Protein 2JAF (pdb70)

CATH classification: 1.20.1070.10

InterPro domains:
  IPR001425 Archaeal/bacterial/fungal rhodopsins [PF01036] (29-254)
  IPR001425 Archaeal/bacterial/fungal rhodopsins [PR00251] (33-52)
  IPR001425 Archaeal/bacterial/fungal rhodopsins [PR00251] (62-82)
  IPR001425 Archaeal/bacterial/fungal rhodopsins [PR00251] (106-127)
  IPR001425 Archaeal/bacterial/fungal rhodopsins [PR00251] (134-153)
  IPR001425 Archaeal/bacterial/fungal rhodopsins [PR00251] (160-181)
  IPR001425 Archaeal/bacterial/fungal rhodopsins [PR00251] (199-217)
  IPR001425 Archaeal/bacterial/fungal rhodopsins [PR00251] (232-250)
  IPR001425 Archaeal/bacterial/fungal rhodopsins [PTHR28286] (30-255)
  IPR001425 Archaeal/bacterial/fungal rhodopsins [SM01021] (29-268)
  IPR018229 Rhodopsin, retinal binding site [PS00327] (234-245)
  IPR018229 Rhodopsin, retinal binding site [PS00950] (108-120)

Sequence (242 aa):
AVRENALLSSSLWVNVALAGIAILVFVYMGRTIRPGRPRLIWGATLMIPLVSISSSYLGLLSGLTVGMIEMPAGHALAGEMVRSQWGRYLTTWALSTPMILLALGLLADVDLGSLFTVIAADIGMCVTGLAAAMTTSALLFRWAFYAISCAFFVVVLSALVTDWAASASSAGTAEIFDTLRVLVVVLWLGYPIVWAVGVEGLALVQSVGATSWAYSVLDVFAKYVFAFILLRWVANNERTVAVA

Nearest PDB structures (foldseek):
  2jaf-assembly1_A  TM=1.004E+00  e=1.284E-32  Halobacterium salinarum R1
  1e12-assembly1_A  TM=9.948E-01  e=2.085E-29  Halobacterium salinarum
  5ahz-assembly1_A  TM=1.001E+00  e=2.021E-28  Halobacterium salinarum
  5etz-assembly1_A  TM=9.597E-01  e=6.449E-21  Natronomonas pharaonis DSM 2160
  7bmh-assembly2_B  TM=9.164E-01  e=6.072E-12  Plenodomus lingam

Secondary structure (DSSP, 8-state):
-----HHHHHHHHHHHHHHHHHHHHHHHHTTTPPTTHHHHHHHHHHHHHHHHHHHHHHHHHTTT-EEEEPPTTSTTTTSEEEE-HHHHHHHHHHHHHHHHHHHHHHT--HHHHHHHHHHHHHHHHHHHHHHH--S-HHHHHHHHHHHHHHHHHHHHHHHTHHHHHHHHHT-HHHHHHHHHHHHHHHHHHHHHHHHSTTTT-SS--HHHHHHHHHHHHIIIIIIHHHHHHHHHHHTHHHHHT-

Radius of gyration: 18.62 Å; Cα contacts (8 Å, |Δi|>4): 342; chains: 1; bounding box: 39×29×56 Å

Solvent-accessible surface area: 10605 Å² total; per-residue (Å²): 129,116,49,170,56,85,91,2,27,47,0,0,148,47,0,30,55,63,0,22,99,8,27,130,56,3,70,127,38,4,164,113,14,108,104,49,52,0,124,94,1,34,24,6,0,24,83,0,0,87,16,2,31,64,10,2,90,10,0,28,86,22,140,15,26,22,98,23,96,3,10,90,68,12,67,19,40,62,94,107,10,49,0,10,65,0,2,4,86,24,38,25,102,2,13,7,32,3,0,41,0,0,2,29,4,0,62,15,100,132,44,22,22,155,83,5,39,61,7,0,73,10,31,4,74,18,20,38,27,1,0,67,24,65,97,32,46,124,105,1,69,45,73,44,58,91,15,47,52,67,15,94,63,0,29,50,7,1,90,80,59,0,25,67,19,0,72,103,18,38,1,35,90,10,0,60,68,0,62,88,46,1,41,92,30,14,77,13,28,35,107,20,18,16,51,3,6,12,3,95,6,125,60,107,48,32,0,39,13,0,75,37,2,1,71,27,5,32,95,5,9,15,53,2,0,72,38,0,0,117,44,0,36,111,42,40,191,45,4,27,120,59

Structure (mmCIF, N/CA/C/O backbone):
data_2JAF
#
_entry.id   2JAF
#
_cell.length_a   94.473
_cell.length_b   94.473
_cell.length_c   157.137
_cell.angle_alpha   90.00
_cell.angle_beta   90.00
_cell.angle_gamma   120.00
#
_symmetry.space_group_name_H-M   'H 3 2'
#
loop_
_entity.id
_entity.type
_entity.pdbx_description
1 polymer Halorhodopsin
2 non-polymer 'CHLORIDE ION'
3 non-polymer 'PALMITIC ACID'
4 non-polymer 'octyl beta-D-glucopyranoside'
5 non-polymer RETINAL
6 water water
#
loop_
_atom_site.group_PDB
_atom_site.id
_atom_site.type_symbol
_atom_site.label_atom_id
_atom_site.label_alt_id
_atom_site.label_comp_id
_atom_site.label_asym_id
_atom_site.label_entity_id
_atom_site.label_seq_id
_atom_site.pdbx_PDB_ins_code
_atom_site.Cartn_x
_atom_site.Cartn_y
_atom_site.Cartn_z
_atom_site.occupancy
_atom_site.B_iso_or_equiv
_atom_site.auth_seq_id
_atom_site.auth_comp_id
_atom_site.auth_asym_id
_atom_site.auth_atom_id
_atom_site.pdbx_PDB_model_num
ATOM 1 N N . ALA A 1 22 ? 48.848 12.458 48.731 1.00 56.45 22 ALA A N 1
ATOM 2 C CA . ALA A 1 22 ? 50.280 12.082 48.545 1.00 56.15 22 ALA A CA 1
ATOM 3 C C . ALA A 1 22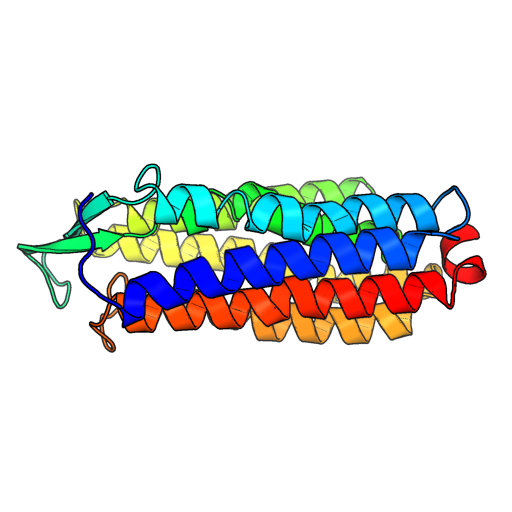 ? 50.453 10.569 48.637 1.00 55.53 22 ALA A C 1
ATOM 4 O O . ALA A 1 22 ? 50.654 9.890 47.626 1.00 56.35 22 ALA A O 1
ATOM 6 N N . VAL A 1 23 ? 50.377 10.047 49.857 1.00 53.85 23 VAL A N 1
ATOM 7 C CA . VAL A 1 23 ? 50.519 8.615 50.083 1.00 51.16 23 VAL A CA 1
ATOM 8 C C . VAL A 1 23 ? 49.486 7.841 49.271 1.00 48.95 23 VAL A C 1
ATOM 9 O O . VAL A 1 23 ? 48.392 8.336 48.996 1.00 47.65 23 VAL A O 1
ATOM 13 N N . ARG A 1 24 ? 49.846 6.626 48.878 1.00 46.45 24 ARG A N 1
ATOM 14 C CA . ARG A 1 24 ? 48.952 5.783 48.107 1.00 44.41 24 ARG A CA 1
ATOM 15 C C . ARG A 1 24 ? 49.224 4.318 48.428 1.00 44.18 24 ARG A C 1
ATOM 16 O O . ARG A 1 24 ? 50.251 3.767 48.030 1.00 44.88 24 ARG A O 1
ATOM 24 N N . GLU A 1 25 ? 48.315 3.709 49.186 1.00 42.41 25 GLU A N 1
ATOM 25 C CA . GLU A 1 25 ? 48.412 2.299 49.551 1.00 40.55 25 GLU A CA 1
ATOM 26 C C . GLU A 1 25 ? 47.144 1.653 49.013 1.00 38.85 25 GLU A C 1
ATOM 27 O O . GLU A 1 25 ? 46.239 1.289 49.764 1.00 37.57 25 GLU A O 1
ATOM 33 N N . ASN A 1 26 ? 47.098 1.524 47.692 1.00 35.88 26 ASN A N 1
ATOM 34 C CA . ASN A 1 26 ? 45.950 0.966 46.998 1.00 33.22 26 ASN A CA 1
ATOM 35 C C . ASN A 1 26 ? 46.484 0.368 45.703 1.00 32.77 26 ASN A C 1
ATOM 36 O O . ASN A 1 26 ? 46.693 1.093 44.728 1.00 32.17 26 ASN A O 1
ATOM 41 N N . ALA A 1 27 ? 46.706 -0.944 45.697 1.00 31.09 27 ALA A N 1
ATOM 42 C CA . ALA A 1 27 ? 47.248 -1.627 44.524 1.00 31.75 27 ALA A CA 1
ATOM 43 C C . ALA A 1 27 ? 46.373 -1.471 43.288 1.00 31.35 27 ALA A C 1
ATOM 44 O O . ALA A 1 27 ? 46.881 -1.326 42.176 1.00 30.90 27 ALA A O 1
ATOM 46 N N . LEU A 1 28 ? 45.059 -1.511 43.481 1.00 31.74 28 LEU A N 1
ATOM 47 C CA . LEU A 1 28 ? 44.132 -1.365 42.367 1.00 30.56 28 LEU A CA 1
ATOM 48 C C . LEU A 1 28 ? 44.388 -0.019 41.695 1.00 29.60 28 LEU A C 1
ATOM 49 O O . LEU A 1 28 ? 44.542 0.066 40.478 1.00 30.35 28 LEU A O 1
ATOM 54 N N . LEU A 1 29 ? 44.443 1.033 42.500 1.00 27.90 29 LEU A N 1
ATOM 55 C CA . LEU A 1 29 ? 44.690 2.377 41.994 1.00 27.01 29 LEU A CA 1
ATOM 56 C C . LEU A 1 29 ? 46.087 2.516 41.372 1.00 27.38 29 LEU A C 1
ATOM 57 O O . LEU A 1 29 ? 46.235 2.991 40.242 1.00 25.79 29 LEU A O 1
ATOM 62 N N . SER A 1 30 ? 47.111 2.101 42.112 1.00 27.15 30 SER A N 1
ATOM 63 C CA . SER A 1 30 ? 48.486 2.196 41.634 1.00 26.80 30 SER A CA 1
ATOM 64 C C . SER A 1 30 ? 48.718 1.487 40.303 1.00 25.60 30 SER A C 1
ATOM 65 O O . SER A 1 30 ? 49.343 2.045 39.400 1.00 24.46 30 SER A O 1
ATOM 68 N N . SER A 1 31 ? 48.217 0.262 40.183 1.00 25.26 31 SER A N 1
ATOM 69 C CA . SER A 1 31 ? 48.406 -0.504 38.954 1.00 25.95 31 SER A CA 1
ATOM 70 C C . SER A 1 31 ? 47.800 0.165 37.719 1.00 24.48 31 SER A C 1
ATOM 71 O O . SER A 1 31 ? 48.368 0.084 36.631 1.00 25.47 31 SER A O 1
ATOM 74 N N . SER A 1 32 ? 46.662 0.831 37.887 1.00 24.92 32 SER A N 1
ATOM 75 C CA . SER A 1 32 ? 46.001 1.501 36.769 1.00 22.86 32 SER A CA 1
ATOM 76 C C . SER A 1 32 ? 46.877 2.606 36.180 1.00 22.92 32 SER A C 1
ATOM 77 O O . SER A 1 32 ? 46.686 3.019 35.034 1.00 23.60 32 SER A O 1
ATOM 80 N N . LEU A 1 33 ? 47.838 3.088 36.963 1.00 22.16 33 LEU A N 1
ATOM 81 C CA . LEU A 1 33 ? 48.728 4.143 36.499 1.00 22.07 33 LEU A CA 1
ATOM 82 C C . LEU A 1 33 ? 50.034 3.580 35.933 1.00 21.75 33 LEU A C 1
ATOM 83 O O . LEU A 1 33 ? 50.455 3.953 34.837 1.00 21.73 33 LEU A O 1
ATOM 88 N N . TRP A 1 34 ? 50.676 2.681 36.672 1.00 22.89 34 TRP A N 1
ATOM 89 C CA . TRP A 1 34 ? 51.930 2.094 36.202 1.00 23.89 34 TRP A CA 1
ATOM 90 C C . TRP A 1 34 ? 51.750 1.321 34.908 1.00 23.35 34 TRP A C 1
ATOM 91 O O . TRP A 1 34 ? 52.635 1.319 34.054 1.00 24.82 34 TRP A O 1
ATOM 102 N N . VAL A 1 35 ? 50.602 0.670 34.762 1.00 25.41 35 VAL A N 1
ATOM 103 C CA . VAL A 1 35 ? 50.336 -0.109 33.562 1.00 25.34 35 VAL A CA 1
ATOM 104 C C . VAL A 1 35 ? 50.453 0.763 32.314 1.00 24.71 35 VAL A C 1
ATOM 105 O O . VAL A 1 35 ? 51.010 0.331 31.306 1.00 24.18 35 VAL A O 1
ATOM 109 N N . ASN A 1 36 ? 49.951 1.996 32.368 1.00 23.66 36 ASN A N 1
ATOM 110 C CA . ASN A 1 36 ? 50.038 2.838 31.184 1.00 24.39 36 ASN A CA 1
ATOM 111 C C . ASN A 1 36 ? 51.361 3.556 30.993 1.00 24.94 36 ASN A C 1
ATOM 112 O O . ASN A 1 36 ? 51.661 4.020 29.898 1.00 24.29 36 ASN A O 1
ATOM 117 N N . VAL A 1 37 ? 52.162 3.658 32.047 1.00 24.63 37 VAL A N 1
ATOM 118 C CA . VAL A 1 37 ? 53.472 4.266 31.875 1.00 25.55 37 VAL A CA 1
ATOM 119 C C . VAL A 1 37 ? 54.222 3.267 30.993 1.00 25.99 37 VAL A C 1
ATOM 120 O O . VAL A 1 37 ? 54.931 3.641 30.059 1.00 27.84 37 VAL A O 1
ATOM 124 N N . ALA A 1 38 ? 54.033 1.983 31.280 1.00 25.87 38 ALA A N 1
ATOM 125 C CA . ALA A 1 38 ? 54.688 0.932 30.509 1.00 26.02 38 ALA A CA 1
ATOM 126 C C . ALA A 1 38 ? 54.130 0.836 29.091 1.00 26.23 38 ALA A C 1
ATOM 127 O O . ALA A 1 38 ? 54.887 0.787 28.120 1.00 26.18 38 ALA A O 1
ATOM 129 N N . LEU A 1 39 ? 52.808 0.807 28.966 1.00 24.49 39 LEU A N 1
ATOM 130 C CA . LEU A 1 39 ? 52.202 0.696 27.643 1.00 24.70 39 LEU A CA 1
ATOM 131 C C . LEU A 1 39 ? 52.505 1.909 26.770 1.00 25.59 39 LEU A C 1
ATOM 132 O O . LEU A 1 39 ? 52.763 1.766 25.575 1.00 26.80 39 LEU A O 1
ATOM 137 N N . ALA A 1 40 ? 52.478 3.103 27.355 1.00 24.73 40 ALA A N 1
ATOM 138 C CA . ALA A 1 40 ? 52.779 4.303 26.586 1.00 24.78 40 ALA A CA 1
ATOM 139 C C . ALA A 1 40 ? 54.259 4.253 26.186 1.00 26.33 40 ALA A C 1
ATOM 140 O O . ALA A 1 40 ? 54.635 4.696 25.099 1.00 26.47 40 ALA A O 1
ATOM 142 N N . GLY A 1 41 ? 55.087 3.698 27.067 1.00 25.99 41 GLY A N 1
ATOM 143 C CA . GLY A 1 41 ? 56.508 3.581 26.777 1.00 28.27 41 GLY A CA 1
ATOM 144 C C . GLY A 1 41 ? 56.733 2.629 25.613 1.00 29.39 41 GLY A C 1
ATOM 145 O O . GLY A 1 41 ? 57.533 2.896 24.720 1.00 30.85 41 GLY A O 1
ATOM 146 N N . ILE A 1 42 ? 56.022 1.508 25.624 1.00 31.15 42 ILE A N 1
ATOM 147 C CA . ILE A 1 42 ? 56.137 0.527 24.551 1.00 30.61 42 ILE A CA 1
ATOM 148 C C . ILE A 1 42 ? 55.617 1.101 23.231 1.00 31.62 42 ILE A C 1
ATOM 149 O O . ILE A 1 42 ? 56.201 0.869 22.168 1.00 32.47 42 ILE A O 1
ATOM 154 N N . ALA A 1 43 ? 54.526 1.861 23.293 1.00 31.10 43 ALA A N 1
ATOM 155 C CA . ALA A 1 43 ? 53.955 2.455 22.087 1.00 31.53 43 ALA A CA 1
ATOM 156 C C . ALA A 1 43 ? 54.965 3.379 21.413 1.00 32.48 43 ALA A C 1
ATOM 157 O O . ALA A 1 43 ? 55.169 3.314 20.197 1.00 31.81 43 ALA A O 1
ATOM 159 N N . ILE A 1 44 ? 55.589 4.245 22.206 1.00 32.66 44 ILE A N 1
ATOM 160 C CA . ILE A 1 44 ? 56.579 5.179 21.687 1.00 32.59 44 ILE A CA 1
ATOM 161 C C . ILE A 1 44 ? 57.662 4.424 20.925 1.00 33.99 44 ILE A C 1
ATOM 162 O O . ILE A 1 44 ? 57.988 4.767 19.790 1.00 34.47 44 ILE A O 1
ATOM 167 N N . LEU A 1 45 ? 58.209 3.391 21.553 1.00 36.55 45 LEU A N 1
ATOM 168 C CA . LEU A 1 45 ? 59.253 2.596 20.923 1.00 38.97 45 LEU A CA 1
ATOM 169 C C . LEU A 1 45 ? 58.749 1.913 19.653 1.00 39.63 45 LEU A C 1
ATOM 170 O O . LEU A 1 45 ? 59.452 1.872 18.642 1.00 40.82 45 LEU A O 1
ATOM 175 N N . VAL A 1 46 ? 57.529 1.389 19.702 1.00 39.35 46 VAL A N 1
ATOM 176 C CA . VAL A 1 46 ? 56.940 0.729 18.540 1.00 38.19 46 VAL A CA 1
ATOM 177 C C . VAL A 1 46 ? 56.730 1.723 17.400 1.00 37.23 46 VAL A C 1
ATOM 178 O O . VAL A 1 46 ? 57.042 1.433 16.245 1.00 37.63 46 VAL A O 1
ATOM 182 N N . PHE A 1 47 ? 56.210 2.900 17.730 1.00 36.71 47 PHE A N 1
ATOM 183 C CA . PHE A 1 47 ? 55.957 3.923 16.725 1.00 36.48 47 PHE A CA 1
ATOM 184 C C . PHE A 1 47 ? 57.239 4.475 16.103 1.00 38.24 47 PHE A C 1
ATOM 185 O O . PHE A 1 47 ? 57.301 4.690 14.892 1.00 38.22 47 PHE A O 1
ATOM 193 N N . VAL A 1 48 ? 58.256 4.720 16.926 1.00 39.86 48 VAL A N 1
ATOM 194 C CA . VAL A 1 48 ? 59.521 5.231 16.404 1.00 41.48 48 VAL A CA 1
ATOM 195 C C . VAL A 1 48 ? 60.024 4.237 15.368 1.00 42.34 48 VAL A C 1
ATOM 196 O O . VAL A 1 48 ? 60.462 4.617 14.282 1.00 43.46 48 VAL A O 1
ATOM 200 N N . TYR A 1 49 ? 59.940 2.958 15.716 1.00 43.49 49 TYR A N 1
ATOM 201 C CA . TYR A 1 49 ? 60.364 1.874 14.839 1.00 44.83 49 TYR A CA 1
ATOM 202 C C . TYR A 1 49 ? 59.560 1.867 13.538 1.00 44.85 49 TYR A C 1
ATOM 203 O O . TYR A 1 49 ? 60.128 1.876 12.447 1.00 45.07 49 TYR A O 1
ATOM 212 N N . MET A 1 50 ? 58.237 1.853 13.662 1.00 44.58 50 MET A N 1
ATOM 213 C CA . MET A 1 50 ? 57.355 1.838 12.499 1.00 44.29 50 MET A CA 1
ATOM 214 C C . MET A 1 50 ? 57.633 2.980 11.533 1.00 45.31 50 MET A C 1
ATOM 215 O O . MET A 1 50 ? 57.310 2.892 10.351 1.00 46.37 50 MET A O 1
ATOM 220 N N . GLY A 1 51 ? 58.226 4.054 12.036 1.00 47.46 51 GLY A N 1
ATOM 221 C CA . GLY A 1 51 ? 58.528 5.189 11.184 1.00 49.80 51 GLY A CA 1
ATOM 222 C C . GLY A 1 51 ? 59.937 5.146 10.620 1.00 51.32 51 GLY A C 1
ATOM 223 O O . GLY A 1 51 ? 60.364 6.077 9.937 1.00 51.04 51 GLY A O 1
ATOM 224 N N . ARG A 1 52 ? 60.654 4.061 10.898 1.00 53.02 52 ARG A N 1
ATOM 225 C CA . ARG A 1 52 ? 62.029 3.903 10.432 1.00 55.84 52 ARG A CA 1
ATOM 226 C C . ARG A 1 52 ? 62.218 4.270 8.966 1.00 57.03 52 ARG A C 1
ATOM 227 O O . ARG A 1 52 ? 63.176 4.958 8.617 1.00 58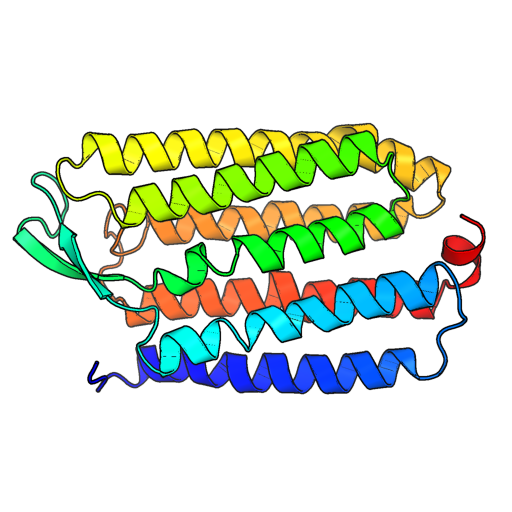.34 52 ARG A O 1
ATOM 235 N N . THR A 1 53 ? 61.308 3.821 8.109 1.00 57.90 53 THR A N 1
ATOM 236 C CA . THR A 1 53 ? 61.416 4.115 6.686 1.00 58.98 53 THR A CA 1
ATOM 237 C C . THR A 1 53 ? 60.234 4.902 6.128 1.00 59.34 53 THR A C 1
ATOM 238 O O . THR A 1 53 ? 59.743 4.608 5.037 1.00 59.41 53 THR A O 1
ATOM 242 N N . ILE A 1 54 ? 59.784 5.904 6.878 1.00 59.45 54 ILE A N 1
ATOM 243 C CA . ILE A 1 54 ? 58.671 6.744 6.445 1.00 58.84 54 ILE A CA 1
ATOM 244 C C . ILE A 1 54 ? 59.198 7.903 5.610 1.00 58.41 54 ILE A C 1
ATOM 245 O O . ILE A 1 54 ? 60.015 8.696 6.076 1.00 58.10 54 ILE A O 1
ATOM 250 N N . ARG A 1 55 ? 58.728 7.995 4.370 1.00 58.36 55 ARG A N 1
ATOM 251 C CA . ARG A 1 55 ? 59.162 9.056 3.470 1.00 58.57 55 ARG A CA 1
ATOM 252 C C . ARG A 1 55 ? 58.807 10.432 4.018 1.00 57.54 55 ARG A C 1
ATOM 253 O O . ARG A 1 55 ? 57.789 10.599 4.688 1.00 56.45 55 ARG A O 1
ATOM 261 N N . PRO A 1 56 ? 59.650 11.440 3.735 1.00 57.16 56 PRO A N 1
ATOM 262 C CA . PRO A 1 56 ? 59.431 12.814 4.198 1.00 56.21 56 PRO A CA 1
ATOM 263 C C . PRO A 1 56 ? 58.166 13.439 3.617 1.00 55.44 56 PRO A C 1
ATOM 264 O O . PRO A 1 56 ? 57.613 12.947 2.635 1.00 55.04 56 PRO A O 1
ATOM 268 N N . GLY A 1 57 ? 57.711 14.525 4.232 1.00 54.92 57 GLY A N 1
ATOM 269 C CA . GLY A 1 57 ? 56.508 15.189 3.763 1.00 55.06 57 GLY A CA 1
ATOM 270 C C . GLY A 1 57 ? 55.314 14.909 4.659 1.00 54.87 57 GLY A C 1
ATOM 271 O O . GLY A 1 57 ? 55.432 14.926 5.884 1.00 55.24 57 GLY A O 1
ATOM 272 N N . ARG A 1 58 ? 54.164 14.647 4.045 1.00 54.96 58 ARG A N 1
ATOM 273 C CA . ARG A 1 58 ? 52.933 14.364 4.779 1.00 54.28 58 ARG A CA 1
ATOM 274 C C . ARG A 1 58 ? 53.066 13.173 5.734 1.00 52.95 58 ARG A C 1
ATOM 275 O O . ARG A 1 58 ? 52.718 13.272 6.912 1.00 52.26 58 ARG A O 1
ATOM 283 N N . PRO A 1 59 ? 53.568 12.029 5.234 1.00 50.97 59 PRO A N 1
ATOM 284 C CA . PRO A 1 59 ? 53.737 10.825 6.055 1.00 49.80 59 PRO A CA 1
ATOM 285 C C . PRO A 1 59 ? 54.527 11.056 7.340 1.00 48.97 59 PRO A C 1
ATOM 286 O O . PRO A 1 59 ? 54.020 10.845 8.443 1.00 47.83 59 PRO A O 1
ATOM 290 N N . ARG A 1 60 ? 55.775 11.484 7.183 1.00 47.84 60 ARG A N 1
ATOM 291 C CA . ARG A 1 60 ? 56.659 11.741 8.313 1.00 47.46 60 ARG A CA 1
ATOM 292 C C . ARG A 1 60 ? 56.041 12.731 9.296 1.00 45.60 60 ARG A C 1
ATOM 293 O O . ARG A 1 60 ? 56.235 12.619 10.505 1.00 46.15 60 ARG A O 1
ATOM 301 N N . LEU A 1 61 ? 55.298 13.697 8.769 1.00 44.33 61 LEU A N 1
ATOM 302 C CA . LEU A 1 61 ? 54.651 14.713 9.594 1.00 43.10 61 LEU A CA 1
ATOM 303 C C . LEU A 1 61 ? 53.573 14.113 10.496 1.00 42.15 61 LEU A C 1
ATOM 304 O O . LEU A 1 61 ? 53.473 14.459 11.675 1.00 42.43 61 LEU A O 1
ATOM 309 N N . ILE A 1 62 ? 52.756 13.228 9.937 1.00 40.20 62 ILE A N 1
ATOM 310 C CA . ILE A 1 62 ? 51.703 12.592 10.717 1.00 37.31 62 ILE A CA 1
ATOM 311 C C . ILE A 1 62 ? 52.359 11.635 11.708 1.00 35.92 62 ILE A C 1
ATOM 312 O O . ILE A 1 62 ? 51.847 11.410 12.803 1.00 33.98 62 ILE A O 1
ATOM 317 N N . TRP A 1 63 ? 53.503 11.084 11.316 1.00 34.48 63 TRP A N 1
ATOM 318 C CA . TRP A 1 63 ? 54.253 10.175 12.173 1.00 34.53 63 TRP A CA 1
ATOM 319 C C . TRP A 1 63 ? 54.671 10.900 13.455 1.00 33.99 63 TRP A C 1
ATOM 320 O O . TRP A 1 63 ? 54.546 10.357 14.553 1.00 33.19 63 TRP A O 1
ATOM 331 N N . GLY A 1 64 ? 55.169 12.125 13.301 1.00 33.06 64 GLY A N 1
ATOM 332 C CA . GLY A 1 64 ? 55.598 12.906 14.449 1.00 33.48 64 GLY A CA 1
ATOM 333 C C . GLY A 1 64 ? 54.446 13.272 15.369 1.00 33.90 64 GLY A C 1
ATOM 334 O O . GLY A 1 64 ? 54.553 13.159 16.592 1.00 34.56 64 GLY A O 1
ATOM 335 N N . ALA A 1 65 ? 53.344 13.722 14.782 1.00 33.35 65 ALA A N 1
ATOM 336 C CA . ALA A 1 65 ? 52.169 14.092 15.556 1.00 34.29 65 ALA A CA 1
ATOM 337 C C . ALA A 1 65 ? 51.672 12.872 16.320 1.00 34.27 65 ALA A C 1
ATOM 338 O O . ALA A 1 65 ? 51.222 12.976 17.465 1.00 35.02 65 ALA A O 1
ATOM 340 N N . THR A 1 66 ? 51.767 11.711 15.683 1.00 33.05 66 THR A N 1
ATOM 341 C CA . THR A 1 66 ? 51.320 10.471 16.303 1.00 33.42 66 THR A CA 1
ATOM 342 C C . THR A 1 66 ? 52.243 10.046 17.443 1.00 32.95 66 THR A C 1
ATOM 343 O O . THR A 1 66 ? 51.779 9.563 18.473 1.00 31.70 66 THR A O 1
ATOM 347 N N . LEU A 1 67 ? 53.546 10.237 17.256 1.00 32.37 67 LEU A N 1
ATOM 348 C CA . LEU A 1 67 ? 54.531 9.883 18.274 1.00 32.91 67 LEU A CA 1
ATOM 349 C C . LEU A 1 67 ? 54.285 10.610 19.588 1.00 31.52 67 LEU A C 1
ATOM 350 O O . LEU A 1 67 ? 54.546 10.078 20.668 1.00 32.29 67 LEU A O 1
ATOM 355 N N . MET A 1 68 ? 53.787 11.832 19.495 1.00 29.99 68 MET A N 1
ATOM 356 C CA . MET A 1 68 ? 53.547 12.621 20.690 1.00 29.31 68 MET A CA 1
ATOM 357 C C . MET A 1 68 ? 52.318 12.260 21.494 1.00 28.24 68 MET A C 1
ATOM 358 O O . MET A 1 68 ? 52.201 12.668 22.644 1.00 27.54 68 MET A O 1
ATOM 363 N N . ILE A 1 69 ? 51.400 11.508 20.900 1.00 25.89 69 ILE A N 1
ATOM 364 C CA . ILE A 1 69 ? 50.207 11.113 21.632 1.00 24.08 69 ILE A CA 1
ATOM 365 C C . ILE A 1 69 ? 50.636 10.321 22.863 1.00 24.06 69 ILE A C 1
ATOM 366 O O . ILE A 1 69 ? 50.223 10.637 23.978 1.00 22.79 69 ILE A O 1
ATOM 371 N N . PRO A 1 70 ? 51.488 9.292 22.689 1.00 24.72 70 PRO A N 1
ATOM 372 C CA . PRO A 1 70 ? 51.902 8.542 23.877 1.00 24.50 70 PRO A CA 1
ATOM 373 C C . PRO A 1 70 ? 52.902 9.321 24.735 1.00 26.18 70 PRO A C 1
ATOM 374 O O . PRO A 1 70 ? 53.041 9.055 25.929 1.00 24.57 70 PRO A O 1
ATOM 378 N N . LEU A 1 71 ? 53.590 10.288 24.128 1.00 26.31 71 LEU A N 1
ATOM 379 C CA . LEU A 1 71 ? 54.547 11.112 24.867 1.00 26.66 71 LEU A CA 1
ATOM 380 C C . LEU A 1 71 ? 53.792 11.968 25.887 1.00 25.18 71 LEU A C 1
ATOM 381 O O . LEU A 1 71 ? 54.190 12.057 27.049 1.00 25.50 71 LEU A O 1
ATOM 386 N N . VAL A 1 72 ? 52.701 12.590 25.447 1.00 21.97 72 VAL A N 1
ATOM 387 C CA . VAL A 1 72 ? 51.887 13.413 26.346 1.00 22.16 72 VAL A CA 1
ATOM 388 C C . VAL A 1 72 ? 51.236 12.505 27.391 1.00 21.38 72 VAL A C 1
ATOM 389 O O . VAL A 1 72 ? 51.105 12.870 28.567 1.00 22.36 72 VAL A O 1
ATOM 393 N N . SER A 1 73 ? 50.832 11.313 26.961 1.00 20.96 73 SER A N 1
ATOM 394 C CA . SER A 1 73 ? 50.199 10.356 27.863 1.00 21.60 73 SER A CA 1
ATOM 395 C C . SER A 1 73 ? 51.122 9.970 29.022 1.00 22.32 73 SER A C 1
ATOM 396 O O . SER A 1 73 ? 50.703 9.975 30.177 1.00 22.65 73 SER A O 1
ATOM 399 N N . ILE A 1 74 ? 52.377 9.637 28.722 1.00 21.52 74 ILE A N 1
ATOM 400 C CA . ILE A 1 74 ? 53.309 9.259 29.784 1.00 24.66 74 ILE A CA 1
ATOM 401 C C . ILE A 1 74 ? 53.447 10.404 30.771 1.00 23.65 74 ILE A C 1
ATOM 402 O O . ILE A 1 74 ? 53.495 10.189 31.984 1.00 23.55 74 ILE A O 1
ATOM 407 N N A SER A 1 75 ? 53.512 11.623 30.245 0.50 23.99 75 SER A N 1
ATOM 408 N N B SER A 1 75 ? 53.514 11.622 30.244 0.50 23.92 75 SER A N 1
ATOM 409 C CA A SER A 1 75 ? 53.630 12.812 31.081 0.50 23.60 75 SER A CA 1
ATOM 410 C CA B SER A 1 75 ? 53.641 12.812 31.076 0.50 23.42 75 SER A CA 1
ATOM 411 C C A SER A 1 75 ? 52.456 12.880 32.049 0.50 24.07 75 SER A C 1
ATOM 412 C C B SER A 1 75 ? 52.455 12.915 32.034 0.50 23.96 75 SER A C 1
ATOM 413 O O A SER A 1 75 ? 52.625 13.188 33.227 0.50 24.11 75 SER A O 1
ATOM 414 O O B SER A 1 75 ? 52.616 13.288 33.195 0.50 23.94 75 SER A O 1
ATOM 419 N N . SER A 1 76 ? 51.264 12.583 31.543 1.00 22.92 76 SER A N 1
ATOM 420 C CA . SER A 1 76 ? 50.063 12.625 32.367 1.00 22.36 76 SER A CA 1
ATOM 421 C C . SER A 1 76 ? 50.147 11.631 33.521 1.00 22.41 76 SER A C 1
ATOM 422 O O . SER A 1 76 ? 49.907 11.983 34.677 1.00 22.09 76 SER A O 1
ATOM 425 N N . TYR A 1 77 ? 50.498 10.390 33.212 1.00 20.61 77 TYR A N 1
ATOM 426 C CA . TYR A 1 77 ? 50.587 9.375 34.238 1.00 20.07 77 TYR A CA 1
ATOM 427 C C . TYR A 1 77 ? 51.678 9.648 35.278 1.00 21.28 77 TYR A C 1
ATOM 428 O O . TYR A 1 77 ? 51.518 9.292 36.445 1.00 23.52 77 TYR A O 1
ATOM 437 N N . LEU A 1 78 ? 52.766 10.288 34.867 1.00 22.70 78 LEU A N 1
ATOM 438 C CA . LEU A 1 78 ? 53.830 10.633 35.812 1.00 24.15 78 LEU A CA 1
ATOM 439 C C . LEU A 1 78 ? 53.289 11.695 36.772 1.00 21.87 78 LEU A C 1
ATOM 440 O O . LEU A 1 78 ? 53.591 11.685 37.964 1.00 22.90 78 LEU A O 1
ATOM 445 N N . GLY A 1 79 ? 52.498 12.618 36.239 1.00 21.53 79 GLY A N 1
ATOM 446 C CA . GLY A 1 79 ? 51.921 13.659 37.073 1.00 21.44 79 GLY A CA 1
AT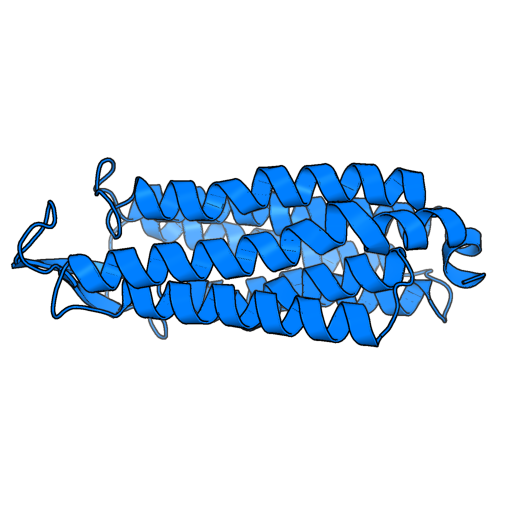OM 447 C C . GLY A 1 79 ? 51.047 13.020 38.134 1.00 22.78 79 GLY A C 1
ATOM 448 O O . GLY A 1 79 ? 51.091 13.397 39.310 1.00 22.85 79 GLY A O 1
ATOM 449 N N . LEU A 1 80 ? 50.257 12.031 37.719 1.00 20.48 80 LEU A N 1
ATOM 450 C CA . LEU A 1 80 ? 49.376 11.329 38.645 1.00 21.14 80 LEU A CA 1
ATOM 451 C C . LEU A 1 80 ? 50.156 10.485 39.652 1.00 21.39 80 LEU A C 1
ATOM 452 O O . LEU A 1 80 ? 49.941 10.581 40.858 1.00 20.92 80 LEU A O 1
ATOM 457 N N . LEU A 1 81 ? 51.058 9.649 39.150 1.00 20.99 81 LEU A N 1
ATOM 458 C CA . LEU A 1 81 ? 51.856 8.789 40.016 1.00 22.39 81 LEU A CA 1
ATOM 459 C C . LEU A 1 81 ? 52.599 9.579 41.085 1.00 22.62 81 LEU A C 1
ATOM 460 O O . LEU A 1 81 ? 52.615 9.195 42.261 1.00 22.90 81 LEU A O 1
ATOM 465 N N . SER A 1 82 ? 53.206 10.688 40.674 1.00 22.30 82 SER A N 1
ATOM 466 C CA . SER A 1 82 ? 53.971 11.529 41.589 1.00 21.29 82 SER A CA 1
ATOM 467 C C . SER A 1 82 ? 53.102 12.295 42.582 1.00 22.48 82 SER A C 1
ATOM 468 O O . SER A 1 82 ? 53.604 12.803 43.586 1.00 24.12 82 SER A O 1
ATOM 471 N N . GLY A 1 83 ? 51.806 12.389 42.298 1.00 21.43 83 GLY A N 1
ATOM 472 C CA . GLY A 1 83 ? 50.916 13.123 43.182 1.00 22.36 83 GLY A CA 1
ATOM 473 C C . GLY A 1 83 ? 50.850 14.601 42.829 1.00 21.51 83 GLY A C 1
ATOM 474 O O . GLY A 1 83 ? 50.051 15.345 43.393 1.00 22.11 83 GLY A O 1
ATOM 475 N N . LEU A 1 84 ? 51.681 15.036 41.885 1.00 22.02 84 LEU A N 1
ATOM 476 C CA . LEU A 1 84 ? 51.698 16.441 41.483 1.00 21.25 84 LEU A CA 1
ATOM 477 C C . LEU A 1 84 ? 50.330 16.925 41.014 1.00 21.41 84 LEU A C 1
ATOM 478 O O . LEU A 1 84 ? 49.881 18.007 41.391 1.00 19.74 84 LEU A O 1
ATOM 483 N N . THR A 1 85 ? 49.661 16.111 40.202 1.00 22.22 85 THR A N 1
ATOM 484 C CA . THR A 1 85 ? 48.363 16.490 39.659 1.00 21.94 85 THR A CA 1
ATOM 485 C C . THR A 1 85 ? 47.176 15.702 40.220 1.00 23.11 85 THR A C 1
ATOM 486 O O . THR A 1 85 ? 46.223 15.391 39.501 1.00 22.66 85 THR A O 1
ATOM 490 N N . VAL A 1 86 ? 47.245 15.386 41.510 1.00 23.54 86 VAL A N 1
ATOM 491 C CA . VAL A 1 86 ? 46.177 14.670 42.198 1.00 24.40 86 VAL A CA 1
ATOM 492 C C . VAL A 1 86 ? 45.869 15.484 43.442 1.00 26.12 86 VAL A C 1
ATOM 493 O O . VAL A 1 86 ? 46.779 16.008 44.077 1.00 26.16 86 VAL A O 1
ATOM 497 N N . GLY A 1 87 ? 44.591 15.608 43.781 1.00 26.53 87 GLY A N 1
ATOM 498 C CA . GLY A 1 87 ? 44.226 16.374 44.960 1.00 27.94 87 GLY A CA 1
ATOM 499 C C . GLY A 1 87 ? 42.951 15.876 45.610 1.00 29.22 87 GLY A C 1
ATOM 500 O O . GLY A 1 87 ? 42.229 15.064 45.038 1.00 30.75 87 GLY A O 1
ATOM 501 N N . MET A 1 88 ? 42.678 16.358 46.817 1.00 28.18 88 MET A N 1
ATOM 502 C CA . MET A 1 88 ? 41.475 15.960 47.533 1.00 29.17 88 MET A CA 1
ATOM 503 C C . MET A 1 88 ? 40.466 17.090 47.403 1.00 27.62 88 MET A C 1
ATOM 504 O O . MET A 1 88 ? 40.786 18.251 47.664 1.00 27.92 88 MET A O 1
ATOM 509 N N . ILE A 1 89 ? 39.255 16.749 46.978 1.00 24.78 89 ILE A N 1
ATOM 510 C CA . ILE A 1 89 ? 38.199 17.740 46.791 1.00 24.45 89 ILE A CA 1
ATOM 511 C C . ILE A 1 89 ? 36.997 17.388 47.659 1.00 23.07 89 ILE A C 1
ATOM 512 O O . ILE A 1 89 ? 36.581 16.236 47.710 1.00 20.89 89 ILE A O 1
ATOM 517 N N . GLU A 1 90 ? 36.440 18.382 48.344 1.00 22.93 90 GLU A N 1
ATOM 518 C CA . GLU A 1 90 ? 35.285 18.139 49.191 1.00 24.98 90 GLU A CA 1
ATOM 519 C C . GLU A 1 90 ? 34.006 18.228 48.371 1.00 22.61 90 GLU A C 1
ATOM 520 O O . GLU A 1 90 ? 33.739 19.249 47.747 1.00 22.45 90 GLU A O 1
ATOM 526 N N . MET A 1 91 ? 33.211 17.163 48.378 1.00 21.88 91 MET A N 1
ATOM 527 C CA . MET A 1 91 ? 31.965 17.158 47.615 1.00 21.09 91 MET A CA 1
ATOM 528 C C . MET A 1 91 ? 30.896 17.996 48.306 1.00 21.30 91 MET A C 1
ATOM 529 O O . MET A 1 91 ? 30.755 17.961 49.530 1.00 20.05 91 MET A O 1
ATOM 534 N N . PRO A 1 92 ? 30.127 18.769 47.524 1.00 21.20 92 PRO A N 1
ATOM 535 C CA . PRO A 1 92 ? 29.053 19.650 48.004 1.00 22.04 92 PRO A CA 1
ATOM 536 C C . PRO A 1 92 ? 27.762 18.936 48.375 1.00 22.40 92 PRO A C 1
ATOM 537 O O . PRO A 1 92 ? 27.551 17.785 48.001 1.00 23.51 92 PRO A O 1
ATOM 541 N N . ALA A 1 93 ? 26.901 19.636 49.111 1.00 23.97 93 ALA A N 1
ATOM 542 C CA . ALA A 1 93 ? 25.612 19.092 49.526 1.00 25.62 93 ALA A CA 1
ATOM 543 C C . ALA A 1 93 ? 24.861 18.556 48.310 1.00 26.90 93 ALA A C 1
ATOM 544 O O . ALA A 1 93 ? 24.883 19.164 47.234 1.00 25.65 93 ALA A O 1
ATOM 546 N N . GLY A 1 94 ? 24.193 17.422 48.487 1.00 26.44 94 GLY A N 1
ATOM 547 C CA . GLY A 1 94 ? 23.450 16.832 47.388 1.00 28.41 94 GLY A CA 1
ATOM 548 C C . GLY A 1 94 ? 24.192 15.682 46.737 1.00 27.23 94 GLY A C 1
ATOM 549 O O . GLY A 1 94 ? 23.576 14.761 46.209 1.00 27.11 94 GLY A O 1
ATOM 550 N N . HIS A 1 95 ? 25.522 15.738 46.770 1.00 27.06 95 HIS A N 1
ATOM 551 C CA . HIS A 1 95 ? 26.355 14.690 46.191 1.00 26.13 95 HIS A CA 1
ATOM 552 C C . HIS A 1 95 ? 26.270 13.458 47.084 1.00 28.19 95 HIS A C 1
ATOM 553 O O . HIS A 1 95 ? 26.084 13.578 48.296 1.00 27.55 95 HIS A O 1
ATOM 560 N N . ALA A 1 96 ? 26.397 12.277 46.486 1.00 28.21 96 ALA A N 1
ATOM 561 C CA . ALA A 1 96 ? 26.325 11.032 47.243 1.00 29.51 96 ALA A CA 1
ATOM 562 C C . ALA A 1 96 ? 27.335 10.999 48.384 1.00 29.49 96 ALA A C 1
ATOM 563 O O . ALA A 1 96 ? 27.102 10.357 49.408 1.00 30.06 96 ALA A O 1
ATOM 565 N N . LEU A 1 97 ? 28.455 11.694 48.207 1.00 27.97 97 LEU A N 1
ATOM 566 C CA . LEU A 1 97 ? 29.500 11.732 49.225 1.00 26.99 97 LEU A CA 1
ATOM 567 C C . LEU A 1 97 ? 29.689 13.145 49.772 1.00 26.05 97 LEU A C 1
ATOM 568 O O . LEU A 1 97 ? 30.797 13.536 50.130 1.00 23.86 97 LEU A O 1
ATOM 573 N N . ALA A 1 98 ? 28.604 13.910 49.824 1.00 24.48 98 ALA A N 1
ATOM 574 C CA . ALA A 1 98 ? 28.664 15.279 50.323 1.00 25.23 98 ALA A CA 1
ATOM 575 C C . ALA A 1 98 ? 29.313 15.317 51.700 1.00 25.72 98 ALA A C 1
ATOM 576 O O . ALA A 1 98 ? 29.004 14.492 52.551 1.00 25.92 98 ALA A O 1
ATOM 578 N N . GLY A 1 99 ? 30.214 16.272 51.908 1.00 25.64 99 GLY A N 1
ATOM 579 C CA . GLY A 1 99 ? 30.869 16.399 53.197 1.00 26.58 99 GLY A CA 1
ATOM 580 C C . GLY A 1 99 ? 32.068 15.491 53.360 1.00 27.81 99 GLY A C 1
ATOM 581 O O . GLY A 1 99 ? 32.663 15.423 54.436 1.00 29.59 99 GLY A O 1
ATOM 582 N N . GLU A 1 100 ? 32.418 14.782 52.293 1.00 25.74 100 GLU A N 1
ATOM 583 C CA . GLU A 1 100 ? 33.562 13.880 52.319 1.00 27.15 100 GLU A CA 1
ATOM 584 C C . GLU A 1 100 ? 34.592 14.353 51.306 1.00 27.47 100 GLU A C 1
ATOM 585 O O . GLU A 1 100 ? 34.252 15.039 50.340 1.00 26.89 100 GLU A O 1
ATOM 591 N N . MET A 1 101 ? 35.849 13.995 51.535 1.00 27.51 101 MET A N 1
ATOM 592 C CA . MET A 1 101 ? 36.929 14.361 50.625 1.00 30.55 101 MET A CA 1
ATOM 593 C C . MET A 1 101 ? 37.152 13.196 49.675 1.00 31.61 101 MET A C 1
ATOM 594 O O . MET A 1 101 ? 37.281 12.051 50.112 1.00 33.32 101 MET A O 1
ATOM 599 N N . VAL A 1 102 ? 37.193 13.476 48.378 1.00 30.14 102 VAL A N 1
ATOM 600 C CA . VAL A 1 102 ? 37.417 12.418 47.404 1.00 28.04 102 VAL A CA 1
ATOM 601 C C . VAL A 1 102 ? 38.673 12.712 46.595 1.00 26.27 102 VAL A C 1
ATOM 602 O O . VAL A 1 102 ? 39.027 13.869 46.371 1.00 23.78 102 VAL A O 1
ATOM 606 N N . ARG A 1 103 ? 39.349 11.651 46.171 1.00 26.99 103 ARG A N 1
ATOM 607 C CA . ARG A 1 103 ? 40.568 11.775 45.386 1.00 26.89 103 ARG A CA 1
ATOM 608 C C . ARG A 1 103 ? 40.229 12.124 43.939 1.00 27.78 103 ARG A C 1
ATOM 609 O O . ARG A 1 103 ? 39.533 11.367 43.253 1.00 29.82 103 ARG A O 1
ATOM 617 N N . SER A 1 104 ? 40.727 13.270 43.478 1.00 25.92 104 SER A N 1
ATOM 618 C CA . SER A 1 104 ? 40.479 13.727 42.114 1.00 25.08 104 SER A CA 1
ATOM 619 C C . SER A 1 104 ? 41.746 13.704 41.266 1.00 23.94 104 SER A C 1
ATOM 620 O O . SER A 1 104 ? 42.697 14.430 41.541 1.00 24.95 104 SER A O 1
ATOM 623 N N . GLN A 1 105 ? 41.755 12.862 40.238 1.00 22.58 105 GLN A N 1
ATOM 624 C CA . GLN A 1 105 ? 42.903 12.764 39.340 1.00 23.54 105 GLN A CA 1
ATOM 625 C C . GLN A 1 105 ? 42.731 13.868 38.306 1.00 23.43 105 GLN A C 1
ATOM 626 O O . GLN A 1 105 ? 42.568 13.603 37.114 1.00 23.31 105 GLN A O 1
ATOM 632 N N . TRP A 1 106 ? 42.767 15.113 38.770 1.00 24.53 106 TRP A N 1
ATOM 633 C CA . TRP A 1 106 ? 42.576 16.253 37.884 1.00 23.56 106 TRP A CA 1
ATOM 634 C C . TRP A 1 106 ? 43.652 16.423 36.820 1.00 22.98 106 TRP A C 1
ATOM 635 O O . TRP A 1 106 ? 43.453 17.143 35.840 1.00 22.08 106 TRP A O 1
ATOM 646 N N . GLY A 1 107 ? 44.789 15.760 37.009 1.00 23.00 107 GLY A N 1
ATOM 647 C CA . GLY A 1 107 ? 45.840 15.845 36.016 1.00 22.11 107 GLY A CA 1
ATOM 648 C C . GLY A 1 107 ? 45.385 15.197 34.717 1.00 24.38 107 GLY A C 1
ATOM 649 O O . GLY A 1 107 ? 45.885 15.525 33.642 1.00 22.08 107 GLY A O 1
ATOM 650 N N . ARG A 1 108 ? 44.439 14.267 34.796 1.00 22.43 108 ARG A N 1
ATOM 651 C CA . ARG A 1 108 ? 43.959 13.642 33.565 1.00 23.16 108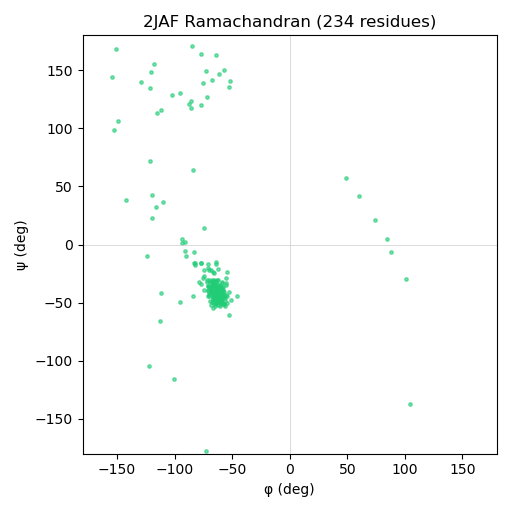 ARG A CA 1
ATOM 652 C C . ARG A 1 108 ? 43.275 14.705 32.716 1.00 23.38 108 ARG A C 1
ATOM 653 O O . ARG A 1 108 ? 43.575 14.869 31.533 1.00 25.32 108 ARG A O 1
ATOM 661 N N . TYR A 1 109 ? 42.359 15.440 33.340 1.00 24.67 109 TYR A N 1
ATOM 662 C CA . TYR A 1 109 ? 41.595 16.466 32.650 1.00 26.11 109 TYR A CA 1
ATOM 663 C C . TYR A 1 109 ? 42.506 17.538 32.071 1.00 27.40 109 TYR A C 1
ATOM 664 O O . TYR A 1 109 ? 42.309 17.995 30.941 1.00 26.62 109 TYR A O 1
ATOM 673 N N . LEU A 1 110 ? 43.530 17.918 32.829 1.00 25.88 110 LEU A N 1
ATOM 674 C CA . LEU A 1 110 ? 44.471 18.931 32.374 1.00 26.47 110 LEU A CA 1
ATOM 675 C C . LEU A 1 110 ? 45.303 18.501 31.161 1.00 25.05 110 LEU A C 1
ATOM 676 O O . LEU A 1 110 ? 45.431 19.243 30.184 1.00 25.23 110 LEU A O 1
ATOM 681 N N A THR A 1 111 ? 45.881 17.304 31.216 0.50 24.40 111 THR A N 1
ATOM 682 N N B THR A 1 111 ? 45.863 17.300 31.229 0.50 24.24 111 THR A N 1
ATOM 683 C CA A THR A 1 111 ? 46.704 16.848 30.104 0.50 23.43 111 THR A CA 1
ATOM 684 C CA B THR A 1 111 ? 46.694 16.806 30.146 0.50 23.14 111 THR A CA 1
ATOM 685 C C A THR A 1 111 ? 45.890 16.537 28.849 0.50 22.00 111 THR A C 1
ATOM 686 C C B THR A 1 111 ? 45.902 16.498 28.872 0.50 21.89 111 THR A C 1
ATOM 687 O O A THR A 1 111 ? 46.415 16.602 27.737 0.50 21.46 111 THR A O 1
ATOM 688 O O B THR A 1 111 ? 46.453 16.532 27.771 0.50 21.60 111 THR A O 1
ATOM 695 N N . TRP A 1 112 ? 44.611 16.209 29.015 1.00 22.27 112 TRP A N 1
ATOM 696 C CA . TRP A 1 112 ? 43.769 15.926 27.849 1.00 21.35 112 TRP A CA 1
ATOM 697 C C . TRP A 1 112 ? 43.762 17.172 26.959 1.00 23.63 112 TRP A C 1
ATOM 698 O O . TRP A 1 112 ? 43.589 17.079 25.741 1.00 22.44 112 TRP A O 1
ATOM 709 N N . ALA A 1 113 ? 43.952 18.340 27.580 1.00 23.71 113 ALA A N 1
ATOM 710 C CA . ALA A 1 113 ? 43.960 19.609 26.856 1.00 24.75 113 ALA A CA 1
ATOM 711 C C . ALA A 1 113 ? 45.112 19.706 25.858 1.00 25.64 113 ALA A C 1
ATOM 712 O O . ALA A 1 113 ? 45.114 20.577 24.991 1.00 25.89 113 ALA A O 1
ATOM 714 N N . LEU A 1 114 ? 46.092 18.815 25.988 1.00 24.90 114 LEU A N 1
ATOM 715 C CA . LEU A 1 114 ? 47.218 18.781 25.062 1.00 25.70 114 LEU A CA 1
ATOM 716 C C . LEU A 1 114 ? 47.167 17.513 24.202 1.00 24.76 114 LEU A C 1
ATOM 717 O O . LEU A 1 114 ? 47.415 17.564 23.000 1.00 26.06 114 LEU A O 1
ATOM 722 N N . SER A 1 115 ? 46.833 16.381 24.813 1.00 24.17 115 SER A N 1
ATOM 723 C CA . SER A 1 115 ? 46.772 15.127 24.069 1.00 23.93 115 SER A CA 1
ATOM 724 C C . SER A 1 115 ? 45.603 15.024 23.090 1.00 24.18 115 SER A C 1
ATOM 725 O O . SER A 1 115 ? 45.779 14.503 21.986 1.00 24.21 115 SER A O 1
ATOM 728 N N . THR A 1 116 ? 44.416 15.503 23.460 1.00 23.01 116 THR A N 1
ATOM 729 C CA . THR A 1 116 ? 43.307 15.388 22.515 1.00 22.57 116 THR A CA 1
ATOM 730 C C . THR A 1 116 ? 43.528 16.278 21.297 1.00 23.35 116 THR A C 1
ATOM 731 O O . THR A 1 116 ? 43.161 15.908 20.179 1.00 21.38 116 THR A O 1
ATOM 735 N N . PRO A 1 117 ? 44.138 17.461 21.485 1.00 22.75 117 PRO A N 1
ATOM 736 C CA . PRO A 1 117 ? 44.364 18.291 20.299 1.00 24.20 117 PRO A CA 1
ATOM 737 C C . PRO A 1 117 ? 45.363 17.597 19.356 1.00 25.49 117 PRO A C 1
ATOM 738 O O . PRO A 1 117 ? 45.294 17.751 18.135 1.00 26.35 117 PRO A O 1
ATOM 742 N N . MET A 1 118 ? 46.284 16.820 19.921 1.00 26.40 118 MET A N 1
ATOM 743 C CA . MET A 1 118 ? 47.250 16.105 19.091 1.00 29.58 118 MET A CA 1
ATOM 744 C C . MET A 1 118 ? 46.579 14.969 18.325 1.00 27.64 118 MET A C 1
ATOM 745 O O . MET A 1 118 ? 46.939 14.680 17.182 1.00 29.04 118 MET A O 1
ATOM 750 N N . ILE A 1 119 ? 45.598 14.325 18.949 1.00 25.69 119 ILE A N 1
ATOM 751 C CA . ILE A 1 119 ? 44.862 13.256 18.277 1.00 23.68 119 ILE A CA 1
ATOM 752 C C . ILE A 1 119 ? 44.130 13.882 17.092 1.00 23.89 119 ILE A C 1
ATOM 753 O O . ILE A 1 119 ? 44.143 13.344 15.980 1.00 24.51 119 ILE A O 1
ATOM 758 N N . LEU A 1 120 ? 43.496 15.028 17.336 1.00 25.20 120 LEU A N 1
ATOM 759 C CA . LEU A 1 120 ? 42.753 15.736 16.296 1.00 25.66 120 LEU A CA 1
ATOM 760 C C . LEU A 1 120 ? 43.686 16.278 15.211 1.00 25.26 120 LEU A C 1
ATOM 761 O O . LEU A 1 120 ? 43.317 16.348 14.040 1.00 26.43 120 LEU A O 1
ATOM 766 N N . LEU A 1 121 ? 44.895 16.662 15.603 1.00 27.34 121 LEU A N 1
ATOM 767 C CA . LEU A 1 121 ? 45.868 17.165 14.640 1.00 29.32 121 LEU A CA 1
ATOM 768 C C . LEU A 1 121 ? 46.251 16.028 13.691 1.00 28.26 121 LEU A C 1
ATOM 769 O O . LEU A 1 121 ? 46.274 16.200 12.472 1.00 28.96 121 LEU A O 1
ATOM 774 N N . ALA A 1 122 ? 46.539 14.860 14.258 1.00 27.42 122 ALA A N 1
ATOM 775 C CA . ALA A 1 122 ? 46.913 13.700 13.454 1.00 26.76 122 ALA A CA 1
ATOM 776 C C . ALA A 1 122 ? 45.798 13.332 12.485 1.00 27.43 122 ALA A C 1
ATOM 777 O O . ALA A 1 122 ? 46.040 13.106 11.298 1.00 27.83 122 ALA A O 1
ATOM 779 N N . LEU A 1 123 ? 44.572 13.273 12.996 1.00 26.52 123 LEU A N 1
ATOM 780 C CA . LEU A 1 123 ? 43.414 12.941 12.177 1.00 28.52 123 LEU A CA 1
ATOM 781 C C . LEU A 1 123 ? 43.180 14.024 11.122 1.00 29.02 123 LEU A C 1
ATOM 782 O O . LEU A 1 123 ? 42.824 13.729 9.980 1.00 29.88 123 LEU A O 1
ATOM 787 N N . GLY A 1 124 ? 43.373 15.281 11.517 1.00 31.11 124 GLY A N 1
ATOM 788 C CA . GLY A 1 124 ? 43.176 16.391 10.602 1.00 31.27 124 GLY A CA 1
ATOM 789 C C . GLY A 1 124 ? 44.160 16.391 9.445 1.00 33.17 124 GLY A C 1
ATOM 790 O O . GLY A 1 124 ? 43.782 16.657 8.302 1.00 33.26 124 GLY A O 1
ATOM 791 N N . LEU A 1 125 ? 45.424 16.107 9.739 1.00 33.30 125 LEU A N 1
ATOM 792 C CA . LEU A 1 125 ? 46.447 16.058 8.702 1.00 34.75 125 LEU A CA 1
ATOM 793 C C . LEU A 1 125 ? 46.114 14.912 7.749 1.00 34.97 125 LEU A C 1
ATOM 794 O O . LEU A 1 125 ? 46.136 15.075 6.533 1.00 35.25 125 LEU A O 1
ATOM 799 N N . LEU A 1 126 ? 45.786 13.754 8.311 1.00 35.52 126 LEU A N 1
ATOM 800 C CA . LEU A 1 126 ? 45.438 12.593 7.503 1.00 35.26 126 LEU A CA 1
ATOM 801 C C . LEU A 1 126 ? 44.301 12.925 6.545 1.00 36.17 126 LEU A C 1
ATOM 802 O O . LEU A 1 126 ? 44.339 12.561 5.369 1.00 35.56 126 LEU A O 1
ATOM 807 N N . ALA A 1 127 ? 43.291 13.624 7.055 1.00 35.35 127 ALA A N 1
ATOM 808 C CA . ALA A 1 127 ? 42.136 14.002 6.252 1.00 35.55 127 ALA A CA 1
ATOM 809 C C . ALA A 1 127 ? 42.391 15.266 5.435 1.00 36.53 127 ALA A C 1
ATOM 810 O O . ALA A 1 127 ? 41.561 15.661 4.621 1.00 35.86 127 ALA A O 1
ATOM 812 N N . ASP A 1 128 ? 43.538 15.899 5.661 1.00 38.33 128 ASP A N 1
ATOM 813 C CA . ASP A 1 128 ? 43.904 17.116 4.939 1.00 40.84 128 ASP A CA 1
ATOM 814 C C . ASP A 1 128 ? 42.765 18.137 4.943 1.00 41.45 128 ASP A C 1
ATOM 815 O O . ASP A 1 128 ? 42.303 18.579 3.889 1.00 41.09 128 ASP A O 1
ATOM 820 N N . VAL A 1 129 ? 42.325 18.513 6.140 1.00 41.14 129 VAL A N 1
ATOM 821 C CA . VAL A 1 129 ? 41.232 19.466 6.298 1.00 41.82 129 VAL A CA 1
ATOM 822 C C . VAL A 1 129 ? 41.720 20.908 6.234 1.00 43.27 129 VAL A C 1
ATOM 823 O O . VAL A 1 129 ? 42.920 21.168 6.238 1.00 43.18 129 VAL A O 1
ATOM 827 N N . ASP A 1 130 ? 40.781 21.847 6.177 1.00 45.91 130 ASP A N 1
ATOM 828 C CA . ASP A 1 130 ? 41.133 23.263 6.130 1.00 47.60 130 ASP A CA 1
ATOM 829 C C . ASP A 1 130 ? 41.761 23.670 7.454 1.00 47.84 130 ASP A C 1
ATOM 830 O O . ASP A 1 130 ? 41.339 23.210 8.516 1.00 48.21 130 ASP A O 1
ATOM 835 N N . LEU A 1 131 ? 42.772 24.530 7.389 1.00 48.15 131 LEU A N 1
ATOM 836 C CA . LEU A 1 131 ? 43.451 25.001 8.589 1.00 48.37 131 LEU A CA 1
ATOM 837 C C . LEU A 1 131 ? 42.457 25.694 9.516 1.00 47.44 131 LEU A C 1
ATOM 838 O O . LEU A 1 131 ? 42.557 25.589 10.739 1.00 47.58 131 LEU A O 1
ATOM 843 N N . GLY A 1 132 ? 41.501 26.403 8.923 1.00 45.88 132 GLY A N 1
ATOM 844 C CA . GLY A 1 132 ? 40.500 27.108 9.704 1.00 44.06 132 GLY A CA 1
ATOM 845 C C . GLY A 1 132 ? 39.621 26.159 10.492 1.00 43.12 132 GLY A C 1
ATOM 846 O O . GLY A 1 132 ? 39.277 26.424 11.647 1.00 42.39 132 GLY A O 1
ATOM 847 N N . SER A 1 133 ? 39.247 25.050 9.861 1.00 40.82 133 SER A N 1
ATOM 848 C CA . SER A 1 133 ? 38.414 24.048 10.510 1.00 39.24 133 SER A CA 1
ATOM 849 C C . SER A 1 133 ? 39.206 23.417 11.654 1.00 37.80 133 SER A C 1
ATOM 850 O O . SER A 1 133 ? 38.697 23.250 12.760 1.00 35.45 133 SER A O 1
ATOM 853 N N . LEU A 1 134 ? 40.461 23.077 11.383 1.00 37.13 134 LEU A N 1
ATOM 854 C CA . LEU A 1 134 ? 41.313 22.470 12.397 1.00 37.59 134 LEU A CA 1
ATOM 855 C C . LEU A 1 134 ? 41.391 23.383 13.614 1.00 37.42 134 LEU A C 1
ATOM 856 O O . LEU A 1 134 ? 41.295 22.931 14.755 1.00 35.69 134 LEU A O 1
ATOM 861 N N . PHE A 1 135 ? 41.563 24.674 13.351 1.00 37.58 135 PHE A N 1
ATOM 862 C CA . PHE A 1 135 ? 41.653 25.690 14.395 1.00 38.45 135 PHE A CA 1
ATOM 863 C C . PHE A 1 135 ? 40.422 25.689 15.298 1.00 35.15 135 PHE A C 1
ATOM 864 O O . PHE A 1 135 ? 40.525 25.653 16.526 1.00 34.06 135 PHE A O 1
ATOM 872 N N . THR A 1 136 ? 39.255 25.742 14.673 1.00 32.97 136 THR A N 1
ATOM 873 C CA . THR A 1 136 ? 37.995 25.778 15.398 1.00 31.94 136 THR A CA 1
ATOM 874 C C . THR A 1 136 ? 37.791 24.537 16.248 1.00 29.95 136 THR A C 1
ATOM 875 O O . THR A 1 136 ? 37.314 24.617 17.383 1.00 28.65 136 THR A O 1
ATOM 879 N N . VAL A 1 137 ? 38.169 23.391 15.696 1.00 27.45 137 VAL A N 1
ATOM 880 C CA . VAL A 1 137 ? 38.009 22.124 16.393 1.00 25.82 137 VAL A CA 1
ATOM 881 C C . VAL A 1 137 ? 38.909 22.002 17.613 1.00 24.50 137 VAL A C 1
ATOM 882 O O . VAL A 1 137 ? 38.481 21.508 18.660 1.00 23.93 137 VAL A O 1
ATOM 886 N N . ILE A 1 138 ? 40.149 22.467 17.496 1.00 24.06 138 ILE A N 1
ATOM 887 C CA . ILE A 1 138 ? 41.077 22.396 18.618 1.00 24.58 138 ILE A CA 1
ATOM 888 C C . ILE A 1 138 ? 40.616 23.315 19.743 1.00 24.42 138 ILE A C 1
ATOM 889 O O . ILE A 1 138 ? 40.731 22.980 20.925 1.00 25.01 138 ILE A O 1
ATOM 894 N N . ALA A 1 139 ? 40.079 24.471 19.371 1.00 24.72 139 ALA A N 1
ATOM 895 C CA . ALA A 1 139 ? 39.592 25.418 20.361 1.00 24.37 139 ALA A CA 1
ATOM 896 C C . ALA A 1 139 ? 38.413 24.804 21.102 1.00 23.88 139 ALA A C 1
ATOM 897 O O . ALA A 1 139 ? 38.313 24.914 22.323 1.00 24.66 139 ALA A O 1
ATOM 899 N N . ALA A 1 140 ? 37.526 24.149 20.358 1.00 23.34 140 ALA A N 1
ATOM 900 C CA . ALA A 1 140 ? 36.354 23.525 20.960 1.00 23.35 140 ALA A CA 1
ATOM 901 C C . ALA A 1 140 ? 36.802 22.411 21.883 1.00 23.41 140 ALA A C 1
ATOM 902 O O . ALA A 1 140 ? 36.230 22.195 22.958 1.00 21.84 140 ALA A O 1
ATOM 904 N N . ASP A 1 141 ? 37.840 21.702 21.455 1.00 22.70 141 ASP A N 1
ATOM 905 C CA . ASP A 1 141 ? 38.376 20.599 22.228 1.00 23.76 141 ASP A CA 1
ATOM 906 C C . ASP A 1 141 ? 38.967 21.111 23.535 1.00 23.40 141 ASP A C 1
ATOM 907 O O . ASP A 1 141 ? 38.757 20.529 24.595 1.00 22.34 141 ASP A O 1
ATOM 912 N N . ILE A 1 142 ? 39.711 22.212 23.457 1.00 24.39 142 ILE A N 1
ATOM 913 C CA . ILE A 1 142 ? 40.311 22.785 24.653 1.00 23.01 142 ILE A CA 1
ATOM 914 C C . ILE A 1 142 ? 39.204 23.218 25.610 1.00 23.12 142 ILE A C 1
ATOM 915 O O . ILE A 1 142 ? 39.312 23.023 26.818 1.00 24.25 142 ILE A O 1
ATOM 920 N N . GLY A 1 143 ? 38.134 23.787 25.063 1.00 22.79 143 GLY A N 1
ATOM 921 C CA . GLY A 1 143 ? 37.014 24.207 25.891 1.00 21.28 143 GLY A CA 1
ATOM 922 C C . GLY A 1 143 ? 36.388 23.026 26.615 1.00 21.20 143 GLY A C 1
ATOM 923 O O . GLY A 1 143 ? 36.035 23.118 27.794 1.00 21.43 143 GLY A O 1
ATOM 924 N N . MET A 1 144 ? 36.250 21.904 25.910 1.00 21.13 144 MET A N 1
ATOM 925 C CA . MET A 1 144 ? 35.668 20.702 26.504 1.00 19.91 144 MET A CA 1
ATOM 926 C C . MET A 1 144 ? 36.524 20.258 27.684 1.00 19.66 144 MET A C 1
ATOM 927 O O . MET A 1 144 ? 36.017 19.951 28.767 1.00 20.46 144 MET A O 1
ATOM 932 N N . CYS A 1 145 ? 37.837 20.249 27.480 1.00 21.59 145 CYS A N 1
ATOM 933 C CA . CYS A 1 145 ? 38.752 19.823 28.523 1.00 21.84 145 CYS A CA 1
ATOM 934 C C . CYS A 1 145 ? 38.792 20.732 29.743 1.00 21.65 145 CYS A C 1
ATOM 935 O O . CYS A 1 145 ? 38.789 20.244 30.872 1.00 20.02 145 CYS A O 1
ATOM 938 N N . VAL A 1 146 ? 38.835 22.041 29.522 1.00 22.48 146 VAL A N 1
ATOM 939 C CA . VAL A 1 146 ? 38.909 22.972 30.644 1.00 24.71 146 VAL A CA 1
ATOM 940 C C . VAL A 1 146 ? 37.607 23.078 31.427 1.00 23.51 146 VAL A C 1
ATOM 941 O O . VAL A 1 146 ? 37.624 23.299 32.642 1.00 23.38 146 VAL A O 1
ATOM 945 N N . THR A 1 147 ? 36.476 22.917 30.751 1.00 22.38 147 THR A N 1
ATOM 946 C CA . THR A 1 147 ? 35.216 22.983 31.465 1.00 21.70 147 THR A CA 1
ATOM 947 C C . THR A 1 147 ? 35.047 21.681 32.248 1.00 22.07 147 THR A C 1
ATOM 948 O O . THR A 1 147 ? 34.417 21.655 33.303 1.00 22.28 147 THR A O 1
ATOM 952 N N . GLY A 1 148 ? 35.634 20.603 31.738 1.00 22.19 148 GLY A N 1
ATOM 953 C CA . GLY A 1 148 ? 35.569 19.341 32.444 1.00 19.86 148 GLY A CA 1
ATOM 954 C C . GLY A 1 148 ? 36.386 19.462 33.719 1.00 20.69 148 GLY A C 1
ATOM 955 O O . GLY A 1 148 ? 35.998 18.949 34.764 1.00 20.90 148 GLY A O 1
ATOM 956 N N . LEU A 1 149 ? 37.530 20.136 33.632 1.00 20.47 149 LEU A N 1
ATOM 957 C CA . LEU A 1 149 ? 38.377 20.332 34.807 1.00 20.95 149 LEU A CA 1
ATOM 958 C C . LEU A 1 149 ? 37.608 21.198 35.807 1.00 20.83 149 LEU A C 1
ATOM 959 O O . LEU A 1 149 ? 37.641 20.959 37.022 1.00 21.57 149 LEU A O 1
ATOM 964 N N . ALA A 1 150 ? 36.904 22.199 35.289 1.00 20.76 150 ALA A N 1
ATOM 965 C CA . ALA A 1 150 ? 36.126 23.092 36.142 1.00 20.97 150 ALA A CA 1
ATOM 966 C C . ALA A 1 150 ? 35.039 22.317 36.879 1.00 20.93 150 ALA A C 1
ATOM 967 O O . ALA A 1 150 ? 34.761 22.571 38.052 1.00 20.85 150 ALA A O 1
ATOM 969 N N . ALA A 1 151 ? 34.412 21.375 36.186 1.00 22.00 151 ALA A N 1
ATOM 970 C CA . ALA A 1 151 ? 33.369 20.566 36.810 1.00 20.34 151 ALA A CA 1
ATOM 971 C C . ALA A 1 151 ? 33.941 19.809 38.009 1.00 22.92 151 ALA A C 1
ATOM 972 O O . ALA A 1 151 ? 33.313 19.738 39.068 1.00 21.66 151 ALA A O 1
ATOM 974 N N . ALA A 1 152 ? 35.135 19.242 37.838 1.00 20.61 152 ALA A N 1
ATOM 975 C CA . ALA A 1 152 ? 35.782 18.487 38.907 1.00 20.92 152 ALA A CA 1
ATOM 976 C C . ALA A 1 152 ? 36.258 19.363 40.069 1.00 21.17 152 ALA A C 1
ATOM 977 O O . ALA A 1 152 ? 36.191 18.958 41.228 1.00 22.00 152 ALA A O 1
ATOM 979 N N . MET A 1 153 ? 36.735 20.564 39.761 1.00 22.39 153 MET A N 1
ATOM 980 C CA . MET A 1 153 ? 37.256 21.466 40.793 1.00 20.86 153 MET A CA 1
ATOM 981 C C . MET A 1 153 ? 36.218 22.298 41.544 1.00 22.86 153 MET A C 1
ATOM 982 O O . MET A 1 153 ? 36.519 22.853 42.602 1.00 20.17 153 MET A O 1
ATOM 987 N N . THR A 1 154 ? 35.005 22.396 41.002 1.00 22.27 154 THR A N 1
ATOM 988 C CA . THR A 1 154 ? 33.953 23.190 41.633 1.00 21.20 154 THR A CA 1
ATOM 989 C C . THR A 1 154 ? 33.418 22.527 42.904 1.00 22.18 154 THR A C 1
ATOM 990 O O . THR A 1 154 ? 33.022 21.367 42.886 1.00 22.43 154 THR A O 1
ATOM 994 N N . THR A 1 155 ? 33.403 23.274 44.006 1.00 21.41 155 THR A N 1
ATOM 995 C CA . THR A 1 155 ? 32.955 22.720 45.280 1.00 23.88 155 THR A CA 1
ATOM 996 C C . THR A 1 155 ? 31.819 23.458 45.975 1.00 24.02 155 THR A C 1
ATOM 997 O O . THR A 1 155 ? 31.262 22.946 46.952 1.00 22.90 155 THR A O 1
ATOM 1001 N N . SER A 1 156 ? 31.460 24.642 45.487 1.00 22.31 156 SER A N 1
ATOM 1002 C CA . SER A 1 156 ? 30.419 25.419 46.158 1.00 22.58 156 SER A CA 1
ATOM 1003 C C . SER A 1 156 ? 29.014 24.839 46.074 1.00 23.50 156 SER A C 1
ATOM 1004 O O . SER A 1 156 ? 28.263 24.884 47.053 1.00 22.81 156 SER A O 1
ATOM 1007 N N . ALA A 1 157 ? 28.653 24.290 44.917 1.00 23.49 157 ALA A N 1
ATOM 1008 C CA . ALA A 1 157 ? 27.332 23.712 44.746 1.00 21.95 157 ALA A CA 1
ATOM 1009 C C . ALA A 1 157 ? 27.310 22.629 43.674 1.00 22.55 157 ALA A C 1
ATOM 1010 O O . ALA A 1 157 ? 28.003 22.730 42.664 1.00 22.02 157 ALA A O 1
ATOM 1012 N N . LEU A 1 158 ? 26.509 21.595 43.906 1.00 20.95 158 LEU A N 1
ATOM 1013 C CA . LEU A 1 158 ? 26.372 20.485 42.972 1.00 22.27 158 LEU A CA 1
ATOM 1014 C C . LEU A 1 158 ? 25.900 21.000 41.610 1.00 23.56 158 LEU A C 1
ATOM 1015 O O . LEU A 1 158 ? 26.352 20.535 40.563 1.00 22.55 158 LEU A O 1
ATOM 1020 N N . LEU A 1 159 ? 24.997 21.974 41.634 1.00 24.14 159 LEU A N 1
ATOM 1021 C CA . LEU A 1 159 ? 24.467 22.569 40.412 1.00 22.98 159 LEU A CA 1
ATOM 1022 C C . LEU A 1 159 ? 25.556 23.018 39.428 1.00 22.27 159 LEU A C 1
ATOM 1023 O O . LEU A 1 159 ? 25.487 22.736 38.229 1.00 21.29 159 LEU A O 1
ATOM 1028 N N . PHE A 1 160 ? 26.556 23.728 39.933 1.00 20.64 160 PHE A N 1
ATOM 1029 C CA . PHE A 1 160 ? 27.623 24.220 39.073 1.00 21.21 160 PHE A CA 1
ATOM 1030 C C . PHE A 1 160 ? 28.533 23.119 38.538 1.00 20.18 160 PHE A C 1
ATOM 1031 O O . PHE A 1 160 ? 29.046 23.229 37.422 1.00 22.07 160 PHE A O 1
ATOM 1039 N N . ARG A 1 161 ? 28.732 22.058 39.318 1.00 20.36 161 ARG A N 1
ATOM 1040 C CA . ARG A 1 161 ? 29.558 20.944 38.854 1.00 20.66 161 ARG A CA 1
ATOM 1041 C C . ARG A 1 161 ? 28.905 20.363 37.597 1.00 20.19 161 ARG A C 1
ATOM 1042 O O . ARG A 1 161 ? 29.568 20.143 36.583 1.00 20.19 161 ARG A O 1
ATOM 1050 N N . TRP A 1 162 ? 27.599 20.128 37.662 1.00 20.22 162 TRP A N 1
ATOM 1051 C CA . TRP A 1 162 ? 26.893 19.564 36.520 1.00 19.36 162 TRP A CA 1
ATOM 1052 C C . TRP A 1 162 ? 26.666 20.546 35.380 1.00 20.31 162 TRP A C 1
ATOM 1053 O O . TRP A 1 162 ? 26.559 20.137 34.218 1.00 22.61 162 TRP A O 1
ATOM 1064 N N . ALA A 1 163 ? 26.586 21.837 35.688 1.00 19.78 163 ALA A N 1
ATOM 1065 C CA . ALA A 1 163 ? 26.412 22.819 34.626 1.00 18.43 163 ALA A CA 1
ATOM 1066 C C . ALA A 1 163 ? 27.687 22.822 33.771 1.00 19.11 163 ALA A C 1
ATOM 1067 O O . ALA A 1 163 ? 27.625 22.940 32.546 1.00 20.23 163 ALA A O 1
ATOM 1069 N N . PHE A 1 164 ? 28.848 22.682 34.412 1.00 19.90 164 PHE A N 1
ATOM 1070 C CA . PHE A 1 164 ? 30.106 22.644 33.664 1.00 19.11 164 PHE A CA 1
ATOM 1071 C C . PHE A 1 164 ? 30.156 21.364 32.823 1.00 19.89 164 PHE A C 1
ATOM 1072 O O . PHE A 1 164 ? 30.636 21.369 31.684 1.00 21.63 164 PHE A O 1
ATOM 1080 N N . TYR A 1 165 ? 29.665 20.269 33.394 1.00 19.25 165 TYR A N 1
ATOM 1081 C CA . TYR A 1 165 ? 29.644 18.989 32.689 1.00 17.99 165 TYR A CA 1
ATOM 1082 C C . TYR A 1 165 ? 28.813 19.157 31.422 1.00 20.04 165 TYR A C 1
ATOM 1083 O O . TYR A 1 165 ? 29.201 18.692 30.354 1.00 18.47 165 TYR A O 1
ATOM 1092 N N . ALA A 1 166 ? 27.677 19.843 31.541 1.00 20.51 166 ALA A N 1
ATOM 1093 C CA . ALA A 1 166 ? 26.804 20.071 30.392 1.00 19.77 166 ALA A CA 1
ATOM 1094 C C . ALA A 1 166 ? 27.473 20.922 29.302 1.00 20.69 166 ALA A C 1
ATOM 1095 O O . ALA A 1 166 ? 27.365 20.620 28.112 1.00 19.89 166 ALA A O 1
ATOM 1097 N N . ILE A 1 167 ? 28.149 21.997 29.697 1.00 19.71 167 ILE A N 1
ATOM 1098 C CA . ILE A 1 167 ? 28.822 22.857 28.727 1.00 20.96 167 ILE A CA 1
ATOM 1099 C C . ILE A 1 167 ? 29.967 22.101 28.057 1.00 20.47 167 ILE A C 1
ATOM 1100 O O . ILE A 1 167 ? 30.225 22.269 26.865 1.00 21.79 167 ILE A O 1
ATOM 1105 N N . SER A 1 168 ? 30.651 21.262 28.822 1.00 19.27 168 SER A N 1
ATOM 1106 C CA . SER A 1 168 ? 31.741 20.467 28.266 1.00 18.54 168 SER A CA 1
ATOM 1107 C C . SER A 1 168 ? 31.161 19.568 27.168 1.00 19.36 168 SER A C 1
ATOM 1108 O O . SER A 1 168 ? 31.778 19.372 26.121 1.00 20.48 168 SER A O 1
ATOM 1111 N N . CYS A 1 169 ? 29.970 19.025 27.413 1.00 19.34 169 CYS A N 1
ATOM 1112 C CA . CYS A 1 169 ? 29.308 18.164 26.427 1.00 19.65 169 CYS A CA 1
ATOM 1113 C C . CYS A 1 169 ? 29.014 18.965 25.160 1.00 19.13 169 CYS A C 1
ATOM 1114 O O . CYS A 1 169 ? 29.116 18.450 24.044 1.00 18.68 169 CYS A O 1
ATOM 1117 N N . ALA A 1 170 ? 28.642 20.229 25.330 1.00 20.26 170 ALA A N 1
ATOM 1118 C CA . ALA A 1 170 ? 28.346 21.086 24.186 1.00 19.03 170 ALA A CA 1
ATOM 1119 C C . ALA A 1 170 ? 29.595 21.270 23.318 1.00 20.91 170 ALA A C 1
ATOM 1120 O O . ALA A 1 170 ? 29.516 21.239 22.093 1.00 21.52 170 ALA A O 1
ATOM 1122 N N . PHE A 1 171 ? 30.747 21.475 23.948 1.00 19.70 171 PHE A N 1
ATOM 1123 C CA . PHE A 1 171 ? 31.982 21.631 23.189 1.00 19.25 171 PHE A CA 1
ATOM 1124 C C . PHE A 1 171 ? 32.300 20.328 22.462 1.00 21.56 171 PHE A C 1
ATOM 1125 O O . PHE A 1 171 ? 32.773 20.335 21.320 1.00 21.13 171 PHE A O 1
ATOM 1133 N N . PHE A 1 172 ? 32.027 19.214 23.133 1.00 21.27 172 PHE A N 1
ATOM 1134 C CA . PHE A 1 172 ? 32.275 17.890 22.570 1.00 21.58 172 PHE A CA 1
ATOM 1135 C C . PHE A 1 172 ? 31.468 17.735 21.287 1.00 22.26 172 PHE A C 1
ATOM 1136 O O . PHE A 1 172 ? 31.955 17.180 20.297 1.00 22.26 172 PHE A O 1
ATOM 1144 N N . VAL A 1 173 ? 30.238 18.241 21.300 1.00 21.53 173 VAL A N 1
ATOM 1145 C CA . VAL A 1 173 ? 29.377 18.157 20.127 1.00 22.27 173 VAL A CA 1
ATOM 1146 C C . VAL A 1 173 ? 29.955 18.963 18.965 1.00 22.45 173 VAL A C 1
ATOM 1147 O O . VAL A 1 173 ? 29.816 18.574 17.807 1.00 22.75 173 VAL A O 1
ATOM 1151 N N . VAL A 1 174 ? 30.610 20.083 19.268 1.00 22.34 174 VAL A N 1
ATOM 1152 C CA . VAL A 1 174 ? 31.223 20.896 18.218 1.00 22.29 174 VAL A CA 1
ATOM 1153 C C . VAL A 1 174 ? 32.336 20.081 17.569 1.00 22.82 174 VAL A C 1
ATOM 1154 O O . VAL A 1 174 ? 32.490 20.080 16.344 1.00 24.47 174 VAL A O 1
ATOM 1158 N N . VAL A 1 175 ? 33.111 19.387 18.397 1.00 22.44 175 VAL A N 1
ATOM 1159 C CA . VAL A 1 175 ? 34.196 18.545 17.902 1.00 23.62 175 VAL A CA 1
ATOM 1160 C C . VAL A 1 175 ? 33.645 17.438 17.008 1.00 25.90 175 VAL A C 1
ATOM 1161 O O . VAL A 1 175 ? 34.134 17.219 15.894 1.00 26.76 175 VAL A O 1
ATOM 1165 N N . LEU A 1 176 ? 32.626 16.736 17.494 1.00 25.93 176 LEU A N 1
ATOM 1166 C CA . LEU A 1 176 ? 32.044 15.645 16.719 1.00 27.19 176 LEU A CA 1
ATOM 1167 C C . LEU A 1 176 ? 31.419 16.107 15.412 1.00 27.50 176 LEU A C 1
ATOM 1168 O O . LEU A 1 176 ? 31.460 15.384 14.412 1.00 27.01 176 LEU A O 1
ATOM 1173 N N . SER A 1 177 ? 30.853 17.312 15.410 1.00 27.10 177 SER A N 1
ATOM 1174 C CA . SER A 1 177 ? 30.206 17.845 14.214 1.00 26.89 177 SER A CA 1
ATOM 1175 C C . SER A 1 177 ? 31.172 17.913 13.037 1.00 26.80 177 SER A C 1
ATOM 1176 O O . SER A 1 177 ? 30.783 17.687 11.895 1.00 26.42 177 SER A O 1
ATOM 1179 N N . ALA A 1 178 ? 32.430 18.234 13.314 1.00 26.16 178 ALA A N 1
ATOM 1180 C CA . ALA A 1 178 ? 33.426 18.320 12.257 1.00 25.83 178 ALA A CA 1
ATOM 1181 C C . ALA A 1 178 ? 33.666 16.934 11.660 1.00 27.10 178 ALA A C 1
ATOM 1182 O O . ALA A 1 178 ? 33.740 16.776 10.436 1.00 25.97 178 ALA A O 1
ATOM 1184 N N . LEU A 1 179 ? 33.767 15.927 12.524 1.00 26.81 179 LEU A N 1
ATOM 1185 C CA . LEU A 1 179 ? 34.008 14.557 12.077 1.00 28.39 179 LEU A CA 1
ATOM 1186 C C . LEU A 1 179 ? 32.887 14.007 11.203 1.00 29.55 179 LEU A C 1
ATOM 1187 O O . LEU A 1 179 ? 33.129 13.183 10.320 1.00 27.33 179 LEU A O 1
ATOM 1192 N N . VAL A 1 180 ? 31.663 14.467 11.444 1.00 31.36 180 VAL A N 1
ATOM 1193 C CA . VAL A 1 180 ? 30.512 14.006 10.677 1.00 33.74 180 VAL A CA 1
ATOM 1194 C C . VAL A 1 180 ? 30.236 14.848 9.438 1.00 34.30 180 VAL A C 1
ATOM 1195 O O . VAL A 1 180 ? 29.407 14.472 8.604 1.00 35.98 180 VAL A O 1
ATOM 1199 N N . THR A 1 181 ? 30.917 15.983 9.309 1.00 33.17 181 THR A N 1
ATOM 1200 C CA . THR A 1 181 ? 30.681 16.838 8.153 1.00 32.68 181 THR A CA 1
ATOM 1201 C C . THR A 1 181 ? 31.894 17.158 7.278 1.00 32.90 181 THR A C 1
ATOM 1202 O O . THR A 1 181 ? 32.343 16.304 6.513 1.00 31.99 181 THR A O 1
ATOM 1206 N N . ASP A 1 182 ? 32.430 18.372 7.387 1.00 33.39 182 ASP A N 1
ATOM 1207 C CA . ASP A 1 182 ? 33.548 18.781 6.538 1.00 33.87 182 ASP A CA 1
ATOM 1208 C C . ASP A 1 182 ? 34.835 17.957 6.599 1.00 32.95 182 ASP A C 1
ATOM 1209 O O . ASP A 1 182 ? 35.523 17.830 5.590 1.00 32.99 182 ASP A O 1
ATOM 1214 N N . TRP A 1 183 ? 35.169 17.394 7.756 1.00 31.94 183 TRP A N 1
ATOM 1215 C CA . TRP A 1 183 ? 36.379 16.582 7.849 1.00 31.58 183 TRP A CA 1
ATOM 1216 C C . TRP A 1 183 ? 36.227 15.305 7.024 1.00 31.92 183 TRP A C 1
ATOM 1217 O O . TRP A 1 183 ? 37.206 14.779 6.493 1.00 32.77 183 TRP A O 1
ATOM 1228 N N . ALA A 1 184 ? 34.995 14.815 6.913 1.00 32.79 184 ALA A N 1
ATOM 1229 C CA . ALA A 1 184 ? 34.720 13.604 6.143 1.00 33.38 184 ALA A CA 1
ATOM 1230 C C . ALA A 1 184 ? 34.784 13.895 4.648 1.00 34.36 184 ALA A C 1
ATOM 1231 O O . ALA A 1 184 ? 35.276 13.076 3.867 1.00 34.60 184 ALA A O 1
ATOM 1233 N N . ALA A 1 185 ? 34.283 15.062 4.255 1.00 35.52 185 ALA A N 1
ATOM 1234 C CA . ALA A 1 185 ? 34.293 15.456 2.853 1.00 35.96 185 ALA A CA 1
ATOM 1235 C C . ALA A 1 185 ? 35.727 15.713 2.409 1.00 36.77 185 ALA A C 1
ATOM 1236 O O . ALA A 1 185 ? 36.084 15.473 1.255 1.00 37.08 185 ALA A O 1
ATOM 1238 N N . SER A 1 186 ? 36.549 16.199 3.332 1.00 37.01 186 SER A N 1
ATOM 1239 C CA . SER A 1 186 ? 37.943 16.475 3.026 1.00 37.65 186 SER A CA 1
ATOM 1240 C C . SER A 1 186 ? 38.714 15.175 2.822 1.00 38.35 186 SER A C 1
ATOM 1241 O O . SER A 1 186 ? 39.518 15.061 1.898 1.00 37.05 186 SER A O 1
ATOM 1244 N N . ALA A 1 187 ? 38.458 14.191 3.679 1.00 37.14 187 ALA A N 1
ATOM 1245 C CA . ALA A 1 187 ? 39.135 12.904 3.572 1.00 37.96 187 ALA A CA 1
ATOM 1246 C C . ALA A 1 187 ? 38.827 12.255 2.225 1.00 38.57 187 ALA A C 1
ATOM 1247 O O . ALA A 1 187 ? 39.689 11.616 1.618 1.00 37.78 187 ALA A O 1
ATOM 1249 N N . SER A 1 18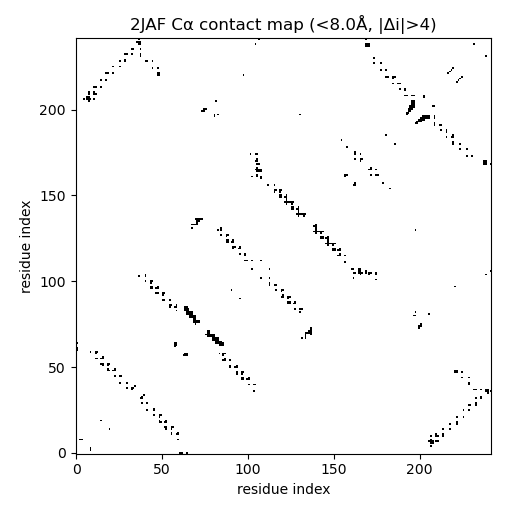8 ? 37.592 12.425 1.766 1.00 40.42 188 SER A N 1
ATOM 1250 C CA . SER A 1 188 ? 37.160 11.863 0.493 1.00 42.41 188 SER A CA 1
ATOM 1251 C C . SER A 1 188 ? 37.963 12.478 -0.645 1.00 43.84 188 SER A C 1
ATOM 1252 O O . SER A 1 188 ? 38.464 11.768 -1.515 1.00 43.84 188 SER A O 1
ATOM 1255 N N . SER A 1 189 ? 38.090 13.800 -0.632 1.00 44.57 189 SER A N 1
ATOM 1256 C CA . SER A 1 189 ? 38.843 14.490 -1.673 1.00 45.43 189 SER A CA 1
ATOM 1257 C C . SER A 1 189 ? 40.336 14.211 -1.516 1.00 43.96 189 SER A C 1
ATOM 1258 O O . SER A 1 189 ? 41.107 14.356 -2.463 1.00 43.70 189 SER A O 1
ATOM 1261 N N . ALA A 1 190 ? 40.736 13.799 -0.316 1.00 41.87 190 ALA A N 1
ATOM 1262 C CA . ALA A 1 190 ? 42.135 13.508 -0.036 1.00 39.78 190 ALA A CA 1
ATOM 1263 C C . ALA A 1 190 ? 42.470 12.041 -0.294 1.00 38.51 190 ALA A C 1
ATOM 1264 O O . ALA A 1 190 ? 43.628 11.638 -0.204 1.00 39.96 190 ALA A O 1
ATOM 1266 N N . GLY A 1 191 ? 41.452 11.251 -0.612 1.00 37.98 191 GLY A N 1
ATOM 1267 C CA . GLY A 1 191 ? 41.657 9.839 -0.877 1.00 36.86 191 GLY A CA 1
ATOM 1268 C C . GLY A 1 191 ? 41.926 9.022 0.374 1.00 35.91 191 GLY A C 1
ATOM 1269 O O . GLY A 1 191 ? 42.484 7.930 0.294 1.00 34.99 191 GLY A O 1
ATOM 1270 N N . THR A 1 192 ? 41.532 9.548 1.532 1.00 34.76 192 THR A N 1
ATOM 1271 C CA . THR A 1 192 ? 41.744 8.853 2.803 1.00 33.25 192 THR A CA 1
ATOM 1272 C C . THR A 1 192 ? 40.433 8.544 3.529 1.00 33.59 192 THR A C 1
ATOM 1273 O O . THR A 1 192 ? 40.420 8.344 4.749 1.00 31.41 192 THR A O 1
ATOM 1277 N N . ALA A 1 193 ? 39.338 8.497 2.776 1.00 33.55 193 ALA A N 1
ATOM 1278 C CA . ALA A 1 193 ? 38.012 8.231 3.336 1.00 33.36 193 ALA A CA 1
ATOM 1279 C C . ALA A 1 193 ? 37.877 6.900 4.076 1.00 33.23 193 ALA A C 1
ATOM 1280 O O . ALA A 1 193 ? 37.203 6.825 5.106 1.00 32.43 193 ALA A O 1
ATOM 1282 N N . GLU A 1 194 ? 38.508 5.855 3.549 1.00 32.43 194 GLU A N 1
ATOM 1283 C CA . GLU A 1 194 ? 38.448 4.523 4.153 1.00 32.52 194 GLU A CA 1
ATOM 1284 C C . GLU A 1 194 ? 39.045 4.469 5.558 1.00 30.09 194 GLU A C 1
ATOM 1285 O O . GLU A 1 194 ? 38.406 3.981 6.492 1.00 28.30 194 GLU A O 1
ATOM 1291 N N . ILE A 1 195 ? 40.272 4.959 5.709 1.00 27.41 195 ILE A N 1
ATOM 1292 C CA . ILE A 1 195 ? 40.924 4.952 7.014 1.00 26.70 195 ILE A CA 1
ATOM 1293 C C . ILE A 1 195 ? 40.271 5.976 7.949 1.00 25.12 195 ILE A C 1
ATOM 1294 O O . ILE A 1 195 ? 40.148 5.745 9.153 1.00 24.92 195 ILE A O 1
ATOM 1299 N N . PHE A 1 196 ? 39.843 7.103 7.390 1.00 25.23 196 PHE A N 1
ATOM 1300 C CA . PHE A 1 196 ? 39.192 8.132 8.192 1.00 24.77 196 PHE A CA 1
ATOM 1301 C C . PHE A 1 196 ? 37.913 7.576 8.817 1.00 24.11 196 PHE A C 1
ATOM 1302 O O . PHE A 1 196 ? 37.656 7.778 10.002 1.00 22.08 196 PHE A O 1
ATOM 1310 N N . ASP A 1 197 ? 37.108 6.892 8.010 1.00 24.00 197 ASP A N 1
ATOM 1311 C CA . ASP A 1 197 ? 35.851 6.318 8.489 1.00 26.21 197 ASP A CA 1
ATOM 1312 C C . ASP A 1 197 ? 36.083 5.313 9.618 1.00 25.16 197 ASP A C 1
ATOM 1313 O O . ASP A 1 197 ? 35.295 5.234 10.563 1.00 24.56 197 ASP A O 1
ATOM 1318 N N . THR A 1 198 ? 37.161 4.541 9.516 1.00 24.11 198 THR A N 1
ATOM 1319 C CA . THR A 1 198 ? 37.499 3.575 10.554 1.00 23.93 198 THR A CA 1
ATOM 1320 C C . THR A 1 198 ? 37.886 4.318 11.831 1.00 23.21 198 THR A C 1
ATOM 1321 O O . THR A 1 198 ? 37.387 4.021 12.921 1.00 20.15 198 THR A O 1
ATOM 1325 N N . LEU A 1 199 ? 38.777 5.293 11.687 1.00 21.31 199 LEU A N 1
ATOM 1326 C CA . LEU A 1 199 ? 39.255 6.062 12.833 1.00 21.43 199 LEU A CA 1
ATOM 1327 C C . LEU A 1 199 ? 38.162 6.912 13.461 1.00 21.75 199 LEU A C 1
ATOM 1328 O O . LEU A 1 199 ? 38.172 7.152 14.671 1.00 20.72 199 LEU A O 1
ATOM 1333 N N . ARG A 1 200 ? 37.219 7.368 12.642 1.00 20.42 200 ARG A N 1
ATOM 1334 C CA . ARG A 1 200 ? 36.121 8.188 13.135 1.00 21.66 200 ARG A CA 1
ATOM 1335 C C . ARG A 1 200 ? 35.237 7.397 14.097 1.00 21.19 200 ARG A C 1
ATOM 1336 O O . ARG A 1 200 ? 34.796 7.924 15.114 1.00 21.09 200 ARG A O 1
ATOM 1344 N N . VAL A 1 201 ? 34.982 6.135 13.775 1.00 21.68 201 VAL A N 1
ATOM 1345 C CA . VAL A 1 201 ? 34.158 5.295 14.637 1.00 21.35 201 VAL A CA 1
ATOM 1346 C C . VAL A 1 201 ? 34.860 5.117 15.975 1.00 21.68 201 VAL A C 1
ATOM 1347 O O . VAL A 1 201 ? 34.230 5.191 17.032 1.00 22.97 201 VAL A O 1
ATOM 1351 N N . LEU A 1 202 ? 36.170 4.890 15.931 1.00 21.02 202 LEU A N 1
ATOM 1352 C CA . LEU A 1 202 ? 36.939 4.706 17.153 1.00 20.80 202 LEU A CA 1
ATOM 1353 C C . LEU A 1 202 ? 36.889 5.939 18.043 1.00 23.17 202 LEU A C 1
ATOM 1354 O O . LEU A 1 202 ? 36.732 5.823 19.260 1.00 22.29 202 LEU A O 1
ATOM 1359 N N . VAL A 1 203 ? 37.020 7.120 17.440 1.00 22.10 203 VAL A N 1
ATOM 1360 C CA . VAL A 1 203 ? 36.976 8.358 18.207 1.00 23.29 203 VAL A CA 1
ATOM 1361 C C . VAL A 1 203 ? 35.604 8.579 18.837 1.00 23.69 203 VAL A C 1
ATOM 1362 O O . VAL A 1 203 ? 35.499 8.796 20.044 1.00 24.49 203 VAL A O 1
ATOM 1366 N N . VAL A 1 204 ? 34.549 8.517 18.029 1.00 21.65 204 VAL A N 1
ATOM 1367 C CA . VAL A 1 204 ? 33.210 8.754 18.566 1.00 21.87 204 VAL A CA 1
ATOM 1368 C C . VAL A 1 204 ? 32.849 7.785 19.688 1.00 20.67 204 VAL A C 1
ATOM 1369 O O . VAL A 1 204 ? 32.415 8.201 20.758 1.00 21.66 204 VAL A O 1
ATOM 1373 N N . VAL A 1 205 ? 33.030 6.492 19.450 1.00 21.15 205 VAL A N 1
ATOM 1374 C CA . VAL A 1 205 ? 32.689 5.504 20.466 1.00 19.69 205 VAL A CA 1
ATOM 1375 C C . VAL A 1 205 ? 33.570 5.578 21.712 1.00 19.78 205 VAL A C 1
ATOM 1376 O O . VAL A 1 205 ? 33.065 5.606 22.838 1.00 19.95 205 VAL A O 1
ATOM 1380 N N . LEU A 1 206 ? 34.882 5.614 21.525 1.00 17.76 206 LEU A N 1
ATOM 1381 C CA . LEU A 1 206 ? 35.772 5.654 22.680 1.00 18.03 206 LEU A CA 1
ATOM 1382 C C . LEU A 1 206 ? 35.691 6.981 23.442 1.00 18.87 206 LEU A C 1
ATOM 1383 O O . LEU A 1 206 ? 35.682 6.984 24.674 1.00 19.31 206 LEU A O 1
ATOM 1388 N N . TRP A 1 207 ? 35.626 8.102 22.725 1.00 17.96 207 TRP A N 1
ATOM 1389 C CA . TRP A 1 207 ? 35.550 9.394 23.408 1.00 18.66 207 TRP A CA 1
ATOM 1390 C C . TRP A 1 207 ? 34.273 9.521 24.244 1.00 19.40 207 TRP A C 1
ATOM 1391 O O . TRP A 1 207 ? 34.265 10.198 25.279 1.00 19.41 207 TRP A O 1
ATOM 1402 N N . LEU A 1 208 ? 33.197 8.868 23.812 1.00 19.26 208 LEU A N 1
ATOM 1403 C CA . LEU A 1 208 ? 31.948 8.907 24.570 1.00 18.97 208 LEU A CA 1
ATOM 1404 C C . LEU A 1 208 ? 32.115 8.184 25.906 1.00 19.17 208 LEU A C 1
ATOM 1405 O O . LEU A 1 208 ? 31.378 8.445 26.862 1.00 19.95 208 LEU A O 1
ATOM 1410 N N . GLY A 1 209 ? 33.081 7.272 25.978 1.00 17.32 209 GLY A N 1
ATOM 1411 C CA . GLY A 1 209 ? 33.306 6.552 27.217 1.00 17.80 209 GLY A CA 1
ATOM 1412 C C . GLY A 1 209 ? 33.775 7.448 28.358 1.00 18.71 209 GLY A C 1
ATOM 1413 O O . GLY A 1 209 ? 33.453 7.198 29.521 1.00 17.94 209 GLY A O 1
ATOM 1414 N N . TYR A 1 210 ? 34.531 8.499 28.046 1.00 18.23 210 TYR A N 1
ATOM 1415 C CA . TYR A 1 210 ? 35.036 9.366 29.111 1.00 18.14 210 TYR A CA 1
ATOM 1416 C C . TYR A 1 210 ? 33.956 10.073 29.931 1.00 18.33 210 TYR A C 1
ATOM 1417 O O . TYR A 1 210 ? 34.000 10.038 31.160 1.00 17.34 210 TYR A O 1
ATOM 1426 N N . PRO A 1 211 ? 32.973 10.720 29.279 1.00 18.18 211 PRO A N 1
ATOM 1427 C CA . PRO A 1 211 ? 31.951 11.375 30.107 1.00 17.67 211 PRO A CA 1
ATOM 1428 C C . PRO A 1 211 ? 31.074 10.370 30.861 1.00 19.23 211 PRO A C 1
ATOM 1429 O O . PRO A 1 211 ? 30.472 10.705 31.881 1.00 20.34 211 PRO A O 1
ATOM 1433 N N . ILE A 1 212 ? 31.007 9.134 30.369 1.00 19.16 212 ILE A N 1
ATOM 1434 C CA . ILE A 1 212 ? 30.216 8.111 31.048 1.00 19.49 212 ILE A CA 1
ATOM 1435 C C . ILE A 1 212 ? 30.935 7.732 32.337 1.00 19.80 212 ILE A C 1
ATOM 1436 O O . ILE A 1 212 ? 30.315 7.614 33.393 1.00 20.37 212 ILE A O 1
ATOM 1441 N N . VAL A 1 213 ? 32.249 7.542 32.249 1.00 18.51 213 VAL A N 1
ATOM 1442 C CA . VAL A 1 213 ? 33.035 7.188 33.422 1.00 17.99 213 VAL A CA 1
ATOM 1443 C C . VAL A 1 213 ? 32.932 8.310 34.454 1.00 19.17 213 VAL A C 1
ATOM 1444 O O . VAL A 1 213 ? 32.753 8.047 35.644 1.00 21.00 213 VAL A O 1
ATOM 1448 N N . TRP A 1 214 ? 33.042 9.555 33.999 1.00 19.77 214 TRP A N 1
ATOM 1449 C CA . TRP A 1 214 ? 32.969 10.697 34.917 1.00 21.11 214 TRP A CA 1
ATOM 1450 C C . TRP A 1 214 ? 31.633 10.711 35.654 1.00 21.81 214 TRP A C 1
ATOM 1451 O O . TRP A 1 214 ? 31.584 10.867 36.880 1.00 20.38 214 TRP A O 1
ATOM 1462 N N . ALA A 1 215 ? 30.552 10.542 34.896 1.00 20.75 215 ALA A N 1
ATOM 1463 C CA . ALA A 1 215 ? 29.204 10.542 35.455 1.00 21.30 215 ALA A CA 1
ATOM 1464 C C . ALA A 1 215 ? 28.907 9.359 36.372 1.00 23.35 215 ALA A C 1
ATOM 1465 O O . ALA A 1 215 ? 28.234 9.516 37.389 1.00 22.80 215 ALA A O 1
ATOM 1467 N N . VAL A 1 216 ? 29.385 8.174 36.007 1.00 23.88 216 VAL A N 1
ATOM 1468 C CA . VAL A 1 216 ? 29.138 6.984 36.816 1.00 25.53 216 VAL A CA 1
ATOM 1469 C C . VAL A 1 216 ? 30.060 6.913 38.033 1.00 25.46 216 VAL A C 1
ATOM 1470 O O . VAL A 1 216 ? 29.662 6.419 39.097 1.00 24.84 216 VAL A O 1
ATOM 1474 N N . GLY A 1 217 ? 31.276 7.430 37.872 1.00 23.98 217 GLY A N 1
ATOM 1475 C CA . GLY A 1 217 ? 32.262 7.417 38.942 1.00 24.14 217 GLY A CA 1
ATOM 1476 C C . GLY A 1 217 ? 32.052 8.358 40.117 1.00 23.57 217 GLY A C 1
ATOM 1477 O O . GLY A 1 217 ? 31.081 9.109 40.182 1.00 22.53 217 GLY A O 1
ATOM 1478 N N . VAL A 1 218 ? 33.012 8.329 41.038 1.00 25.84 218 VAL A N 1
ATOM 1479 C CA . VAL A 1 218 ? 32.974 9.112 42.268 1.00 26.76 218 VAL A CA 1
ATOM 1480 C C . VAL A 1 218 ? 32.792 10.626 42.160 1.00 26.22 218 VAL A C 1
ATOM 1481 O O . VAL A 1 218 ? 32.173 11.233 43.031 1.00 26.91 218 VAL A O 1
ATOM 1485 N N . GLU A 1 219 ? 33.316 11.242 41.108 1.00 26.59 219 GLU A N 1
ATOM 1486 C CA . GLU A 1 219 ? 33.181 12.688 40.967 1.00 25.80 219 GLU A CA 1
ATOM 1487 C C . GLU A 1 219 ? 31.833 13.093 40.374 1.00 23.53 219 GLU A C 1
ATOM 1488 O O . GLU A 1 219 ? 31.419 14.253 40.473 1.00 21.02 219 GLU A O 1
ATOM 1494 N N . GLY A 1 220 ? 31.146 12.123 39.775 1.00 22.46 220 GLY A N 1
ATOM 1495 C CA . GLY A 1 220 ? 29.842 12.378 39.188 1.00 22.30 220 GLY A CA 1
ATOM 1496 C C . GLY A 1 220 ? 28.718 11.905 40.098 1.00 22.20 220 GLY A C 1
ATOM 1497 O O . GLY A 1 220 ? 28.551 12.427 41.201 1.00 21.93 220 GLY A O 1
ATOM 1498 N N . LEU A 1 221 ? 27.955 10.913 39.645 1.00 21.31 221 LEU A N 1
ATOM 1499 C CA . LEU A 1 221 ? 26.846 10.379 40.427 1.00 22.80 221 LEU A CA 1
ATOM 1500 C C . LEU A 1 221 ? 27.318 9.451 41.541 1.00 22.07 221 LEU A C 1
ATOM 1501 O O . LEU A 1 221 ? 26.561 9.135 42.462 1.00 23.34 221 LEU A O 1
ATOM 1506 N N . ALA A 1 222 ? 28.567 9.007 41.443 1.00 21.34 222 ALA A N 1
ATOM 1507 C CA . ALA A 1 222 ? 29.147 8.096 42.422 1.00 22.98 222 ALA A CA 1
ATOM 1508 C C . ALA A 1 222 ? 28.374 6.774 42.517 1.00 24.12 222 ALA A C 1
ATOM 1509 O O . ALA A 1 222 ? 28.128 6.257 43.609 1.00 23.68 222 ALA A O 1
ATOM 1511 N N . LEU A 1 223 ? 27.971 6.235 41.367 1.00 22.39 223 LEU A N 1
ATOM 1512 C CA . LEU A 1 223 ? 27.281 4.947 41.351 1.00 23.53 223 LEU A CA 1
ATOM 1513 C C . LEU A 1 223 ? 28.377 3.931 41.676 1.00 24.19 223 LEU A C 1
ATOM 1514 O O . LEU A 1 223 ? 28.128 2.877 42.270 1.00 25.29 223 LEU A O 1
ATOM 1519 N N . VAL A 1 224 ? 29.598 4.269 41.267 1.00 23.64 224 VAL A N 1
ATOM 1520 C CA . VAL A 1 224 ? 30.785 3.470 41.555 1.00 23.90 224 VAL A CA 1
ATOM 1521 C C . VAL A 1 224 ? 31.607 4.408 42.437 1.00 26.59 224 VAL A C 1
ATOM 1522 O O . VAL A 1 224 ? 32.063 5.453 41.979 1.00 27.37 224 VAL A O 1
ATOM 1526 N N . GLN A 1 225 ? 31.785 4.048 43.701 1.00 26.96 225 GLN A N 1
ATOM 1527 C CA . GLN A 1 225 ? 32.523 4.902 44.622 1.00 28.80 225 GLN A CA 1
ATOM 1528 C C . GLN A 1 225 ? 34.008 4.593 44.758 1.00 28.82 225 GLN A C 1
ATOM 1529 O O . GLN A 1 225 ? 34.708 5.255 45.522 1.00 32.62 225 GLN A O 1
ATOM 1535 N N . SER A 1 226 ? 34.488 3.602 44.013 1.00 28.12 226 SER A N 1
ATOM 1536 C CA . SER A 1 226 ? 35.896 3.219 44.066 1.00 27.96 226 SER A CA 1
ATOM 1537 C C . SER A 1 226 ? 36.756 4.063 43.131 1.00 28.02 226 SER A C 1
ATOM 1538 O O . SER A 1 226 ? 36.569 4.038 41.914 1.00 28.55 226 SER A O 1
ATOM 1541 N N . VAL A 1 227 ? 37.697 4.812 43.704 1.00 27.18 227 VAL A N 1
ATOM 1542 C CA . VAL A 1 227 ? 38.588 5.651 42.910 1.00 26.93 227 VAL A CA 1
ATOM 1543 C C . VAL A 1 227 ? 39.493 4.750 42.075 1.00 26.21 227 VAL A C 1
ATOM 1544 O O . VAL A 1 227 ? 39.855 5.082 40.941 1.00 25.17 227 VAL A O 1
ATOM 1548 N N . GLY A 1 228 ? 39.843 3.596 42.630 1.00 24.37 228 GLY A N 1
ATOM 1549 C CA . GLY A 1 228 ? 40.679 2.662 41.898 1.00 24.86 228 GLY A CA 1
ATOM 1550 C C . GLY A 1 228 ? 39.972 2.161 40.648 1.00 25.81 228 GLY A C 1
ATOM 1551 O O . GLY A 1 228 ? 40.591 2.003 39.591 1.00 25.91 228 GLY A O 1
ATOM 1552 N N . ALA A 1 229 ? 38.669 1.910 40.764 1.00 25.34 229 ALA A N 1
ATOM 1553 C CA . ALA A 1 229 ? 37.885 1.419 39.636 1.00 25.53 229 ALA A CA 1
ATOM 1554 C C . ALA A 1 229 ? 37.711 2.499 38.569 1.00 26.06 229 ALA A C 1
ATOM 1555 O O . ALA A 1 229 ? 37.846 2.228 37.374 1.00 27.36 229 ALA A O 1
ATOM 1557 N N . THR A 1 230 ? 37.403 3.716 39.001 1.00 25.44 230 THR A N 1
ATOM 1558 C CA . THR A 1 230 ? 37.225 4.827 38.068 1.00 26.89 230 THR A CA 1
ATOM 1559 C C . THR A 1 230 ? 38.534 5.053 37.310 1.00 26.02 230 THR A C 1
ATOM 1560 O O . THR A 1 230 ? 38.540 5.290 36.102 1.00 25.30 230 THR A O 1
ATOM 1564 N N . SER A 1 231 ? 39.649 4.971 38.027 1.00 23.54 231 SER A N 1
ATOM 1565 C CA . SER A 1 231 ? 40.952 5.161 37.400 1.00 23.01 231 SER A CA 1
ATOM 1566 C C . SER A 1 231 ? 41.206 4.107 36.321 1.00 21.94 231 SER A C 1
ATOM 1567 O O . SER A 1 231 ? 41.652 4.433 35.219 1.00 21.97 231 SER A O 1
ATOM 1570 N N . TRP A 1 232 ? 40.914 2.843 36.621 1.00 22.45 232 TRP A N 1
ATOM 1571 C CA . TRP A 1 232 ? 41.125 1.786 35.636 1.00 22.46 232 TRP A CA 1
ATOM 1572 C C . TRP A 1 232 ? 40.270 1.983 34.384 1.00 23.00 232 TRP A C 1
ATOM 1573 O O . TRP A 1 232 ? 40.710 1.676 33.274 1.00 21.83 232 TRP A O 1
ATOM 1584 N N . ALA A 1 233 ? 39.055 2.500 34.552 1.00 21.92 233 ALA A N 1
ATOM 1585 C CA . ALA A 1 233 ? 38.179 2.711 33.405 1.00 22.64 233 ALA A CA 1
ATOM 1586 C C . ALA A 1 233 ? 38.831 3.701 32.439 1.00 22.92 233 ALA A C 1
ATOM 1587 O O . ALA A 1 233 ? 38.901 3.450 31.233 1.00 23.44 233 ALA A O 1
ATOM 1589 N N . TYR A 1 234 ? 39.308 4.823 32.973 1.00 22.87 234 TYR A N 1
ATOM 1590 C CA . TYR A 1 234 ? 39.970 5.838 32.152 1.00 21.97 234 TYR A CA 1
ATOM 1591 C C . TYR A 1 234 ? 41.236 5.258 31.504 1.00 21.99 234 TYR A C 1
ATOM 1592 O O . TYR A 1 234 ? 41.526 5.519 30.332 1.00 21.22 234 TYR A O 1
ATOM 1601 N N . SER A 1 235 ? 41.994 4.481 32.273 1.00 21.68 235 SER A N 1
ATOM 1602 C CA . SER A 1 235 ? 43.222 3.879 31.767 1.00 20.63 235 SER A CA 1
ATOM 1603 C C . SER A 1 235 ? 42.943 2.947 30.602 1.00 20.84 235 SER A C 1
ATOM 1604 O O . SER A 1 235 ? 43.672 2.956 29.615 1.00 21.17 235 SER A O 1
ATOM 1607 N N . VAL A 1 236 ? 41.892 2.141 30.709 1.00 20.23 236 VAL A N 1
ATOM 1608 C CA . VAL A 1 236 ? 41.548 1.239 29.612 1.00 21.31 236 VAL A CA 1
ATOM 1609 C C . VAL A 1 236 ? 41.118 2.054 28.391 1.00 20.01 236 VAL A C 1
ATOM 1610 O O . VAL A 1 236 ? 41.454 1.718 27.258 1.00 19.87 236 VAL A O 1
ATOM 1614 N N . LEU A 1 237 ? 40.364 3.125 28.616 1.00 21.73 237 LEU A N 1
ATOM 1615 C CA . LEU A 1 237 ? 39.935 3.959 27.496 1.00 20.37 237 LEU A CA 1
ATOM 1616 C C . LEU A 1 237 ? 41.161 4.550 26.805 1.00 21.99 237 LEU A C 1
ATOM 1617 O O . LEU A 1 237 ? 41.233 4.590 25.573 1.00 21.63 237 LEU A O 1
ATOM 1622 N N . ASP A 1 238 ? 42.127 5.006 27.600 1.00 20.50 238 ASP A N 1
ATOM 1623 C CA . ASP A 1 238 ? 43.357 5.581 27.054 1.00 20.70 238 ASP A CA 1
ATOM 1624 C C . ASP A 1 238 ? 44.107 4.572 26.182 1.00 21.56 238 ASP A C 1
ATOM 1625 O O . ASP A 1 238 ? 44.667 4.937 25.144 1.00 22.57 238 ASP A O 1
ATOM 1630 N N . VAL A 1 239 ? 44.124 3.310 26.602 1.00 20.54 239 VAL A N 1
ATOM 1631 C CA . VAL A 1 239 ? 44.829 2.288 25.836 1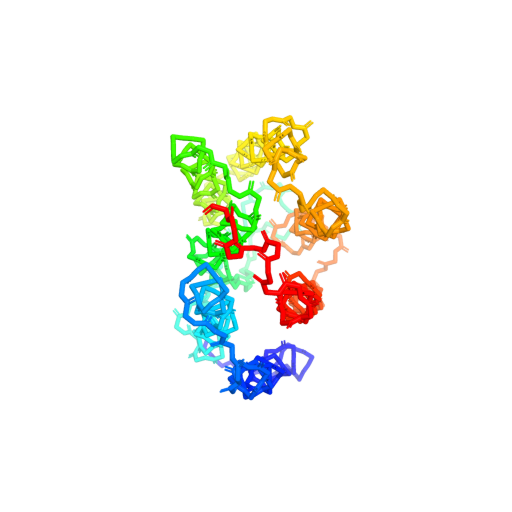.00 20.34 239 VAL A CA 1
ATOM 1632 C C . VAL A 1 239 ? 44.295 2.223 24.413 1.00 19.52 239 VAL A C 1
ATOM 1633 O O . VAL A 1 239 ? 45.064 2.180 23.458 1.00 20.37 239 VAL A O 1
ATOM 1637 N N . PHE A 1 240 ? 42.975 2.247 24.271 1.00 20.12 240 PHE A N 1
ATOM 1638 C CA . PHE A 1 240 ? 42.366 2.179 22.946 1.00 21.04 240 PHE A CA 1
ATOM 1639 C C . PHE A 1 240 ? 42.274 3.518 22.218 1.00 22.16 240 PHE A C 1
ATOM 1640 O O . PHE A 1 240 ? 42.584 3.603 21.026 1.00 22.08 240 PHE A O 1
ATOM 1648 N N . ALA A 1 241 ? 41.866 4.569 22.924 1.00 21.03 241 ALA A N 1
ATOM 1649 C CA . ALA A 1 241 ? 41.726 5.873 22.283 1.00 20.52 241 ALA A CA 1
ATOM 1650 C C . ALA A 1 241 ? 43.057 6.504 21.899 1.00 20.54 241 ALA A C 1
ATOM 1651 O O . ALA A 1 241 ? 43.104 7.384 21.036 1.00 21.21 241 ALA A O 1
ATOM 1653 N N . LYS A 1 242 ? 44.136 6.073 22.544 1.00 20.81 242 LYS A N 1
ATOM 1654 C CA . LYS A 1 242 ? 45.458 6.615 22.227 1.00 22.51 242 LYS A CA 1
ATOM 1655 C C . LYS A 1 242 ? 46.428 5.639 21.568 1.00 22.50 242 LYS A C 1
ATOM 1656 O O . LYS A 1 242 ? 46.821 5.822 20.414 1.00 22.77 242 LYS A O 1
ATOM 1662 N N . TYR A 1 243 ? 46.824 4.608 22.307 1.00 21.57 243 TYR A N 1
ATOM 1663 C CA . TYR A 1 243 ? 47.808 3.670 21.788 1.00 22.14 243 TYR A CA 1
ATOM 166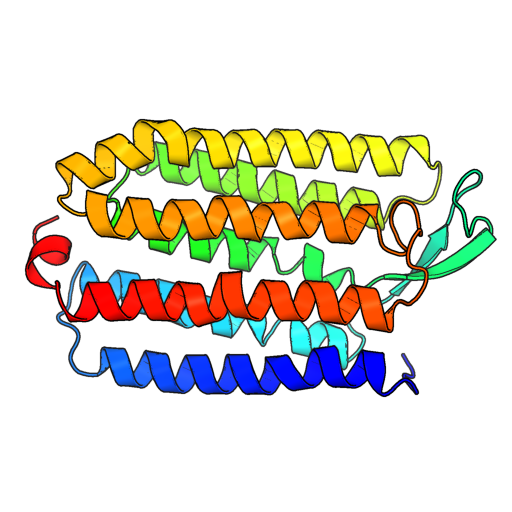4 C C . TYR A 1 243 ? 47.322 2.848 20.603 1.00 22.75 243 TYR A C 1
ATOM 1665 O O . TYR A 1 243 ? 47.972 2.849 19.556 1.00 23.81 243 TYR A O 1
ATOM 1674 N N . VAL A 1 244 ? 46.194 2.154 20.753 1.00 22.63 244 VAL A N 1
ATOM 1675 C CA . VAL A 1 244 ? 45.673 1.342 19.657 1.00 22.01 244 VAL A CA 1
ATOM 1676 C C . VAL A 1 244 ? 45.283 2.245 18.497 1.00 21.65 244 VAL A C 1
ATOM 1677 O O . VAL A 1 244 ? 45.594 1.952 17.338 1.00 22.92 244 VAL A O 1
ATOM 1681 N N . PHE A 1 245 ? 44.629 3.361 18.810 1.00 20.53 245 PHE A N 1
ATOM 1682 C CA . PHE A 1 245 ? 44.216 4.316 17.791 1.00 21.99 245 PHE A CA 1
ATOM 1683 C C . PHE A 1 245 ? 45.420 4.779 16.976 1.00 23.46 245 PHE A C 1
ATOM 1684 O O . PHE A 1 245 ? 45.380 4.789 15.741 1.00 24.24 245 PHE A O 1
ATOM 1692 N N . ALA A 1 246 ? 46.487 5.165 17.673 1.00 21.90 246 ALA A N 1
ATOM 1693 C CA . ALA A 1 246 ? 47.706 5.640 17.014 1.00 22.23 246 ALA A CA 1
ATOM 1694 C C . ALA A 1 246 ? 48.346 4.539 16.178 1.00 22.92 246 ALA A C 1
ATOM 1695 O O . ALA A 1 246 ? 48.874 4.802 15.097 1.00 24.11 246 ALA A O 1
ATOM 1697 N N . PHE A 1 247 ? 48.299 3.308 16.675 1.00 22.05 247 PHE A N 1
ATOM 1698 C CA . PHE A 1 247 ? 48.875 2.180 15.945 1.00 24.87 247 PHE A CA 1
ATOM 1699 C C . PHE A 1 247 ? 48.169 1.982 14.606 1.00 24.21 247 PHE A C 1
ATOM 1700 O O . PHE A 1 247 ? 48.808 1.830 13.565 1.00 25.76 247 PHE A O 1
ATOM 1708 N N . ILE A 1 248 ? 46.841 1.971 14.645 1.00 23.91 248 ILE A N 1
ATOM 1709 C CA . ILE A 1 248 ? 46.039 1.783 13.439 1.00 23.54 248 ILE A CA 1
ATOM 1710 C C . ILE A 1 248 ? 46.288 2.897 12.433 1.00 25.32 248 ILE A C 1
ATOM 1711 O O . ILE A 1 248 ? 46.444 2.639 11.234 1.00 23.28 248 ILE A O 1
ATOM 1716 N N . LEU A 1 249 ? 46.323 4.136 12.922 1.00 23.46 249 LEU A N 1
ATOM 1717 C CA . LEU A 1 249 ? 46.556 5.284 12.056 1.00 23.85 249 LEU A CA 1
ATOM 1718 C C . LEU A 1 249 ? 47.944 5.239 11.414 1.00 26.41 249 LEU A C 1
ATOM 1719 O O . LEU A 1 249 ? 48.078 5.367 10.194 1.0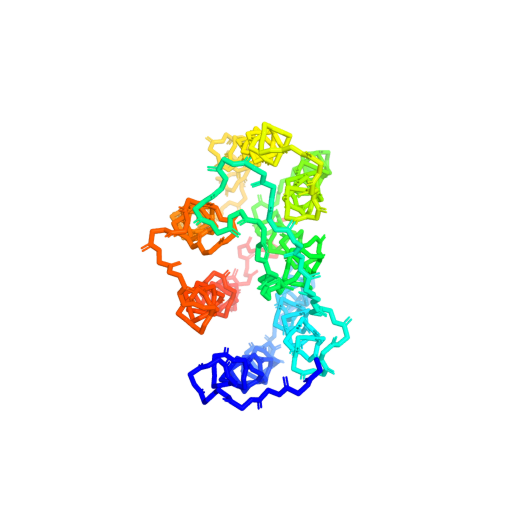0 25.70 249 LEU A O 1
ATOM 1724 N N . LEU A 1 250 ? 48.970 5.038 12.236 1.00 26.22 250 LEU A N 1
ATOM 1725 C CA . LEU A 1 250 ? 50.343 4.998 11.751 1.00 27.12 250 LEU A CA 1
ATOM 1726 C C . LEU A 1 250 ? 50.602 3.850 10.773 1.00 28.03 250 LEU A C 1
ATOM 1727 O O . LEU A 1 250 ? 51.259 4.037 9.744 1.00 28.16 250 LEU A O 1
ATOM 1732 N N . ARG A 1 251 ? 50.079 2.670 11.090 1.00 28.56 251 ARG A N 1
ATOM 1733 C CA . ARG A 1 251 ? 50.267 1.502 10.237 1.00 28.11 251 ARG A CA 1
ATOM 1734 C C . ARG A 1 251 ? 49.694 1.748 8.848 1.00 28.51 251 ARG A C 1
ATOM 1735 O O . ARG A 1 251 ? 50.286 1.343 7.848 1.00 25.43 251 ARG A O 1
ATOM 1743 N N . TRP A 1 252 ? 48.542 2.412 8.787 1.00 25.67 252 TRP A N 1
ATOM 1744 C CA . TRP A 1 252 ? 47.908 2.694 7.506 1.00 28.33 252 TRP A CA 1
ATOM 1745 C C . TRP A 1 252 ? 48.769 3.673 6.716 1.00 29.06 252 TRP A C 1
ATOM 1746 O O . TRP A 1 252 ? 49.007 3.481 5.524 1.00 29.66 252 TRP A O 1
ATOM 1757 N N . VAL A 1 253 ? 49.227 4.726 7.386 1.00 29.18 253 VAL A N 1
ATOM 1758 C CA . VAL A 1 253 ? 50.064 5.729 6.741 1.00 30.11 253 VAL A CA 1
ATOM 1759 C C . VAL A 1 253 ? 51.328 5.104 6.148 1.00 31.90 253 VAL A C 1
ATOM 1760 O O . VAL A 1 253 ? 51.746 5.465 5.047 1.00 30.61 253 VAL A O 1
ATOM 1764 N N . ALA A 1 254 ? 51.927 4.161 6.869 1.00 32.56 254 ALA A N 1
ATOM 1765 C CA . ALA A 1 254 ? 53.145 3.504 6.394 1.00 35.16 254 ALA A CA 1
ATOM 1766 C C . ALA A 1 254 ? 52.895 2.677 5.135 1.00 37.07 254 ALA A C 1
ATOM 1767 O O . ALA A 1 254 ? 53.760 2.586 4.259 1.00 37.11 254 ALA A O 1
ATOM 1769 N N . ASN A 1 255 ? 51.708 2.081 5.043 1.00 37.90 255 ASN A N 1
ATOM 1770 C CA . ASN A 1 255 ? 51.348 1.256 3.893 1.00 38.67 255 ASN A CA 1
ATOM 1771 C C . ASN A 1 255 ? 50.653 2.037 2.780 1.00 38.31 255 ASN A C 1
ATOM 1772 O O . ASN A 1 255 ? 50.261 1.460 1.762 1.00 36.95 255 ASN A O 1
ATOM 1777 N N . ASN A 1 256 ? 50.506 3.344 2.967 1.00 37.88 256 ASN A N 1
ATOM 1778 C CA . ASN A 1 256 ? 49.835 4.179 1.975 1.00 38.06 256 ASN A CA 1
ATOM 1779 C C . ASN A 1 256 ? 50.495 5.548 1.833 1.00 39.27 256 ASN A C 1
ATOM 1780 O O . ASN A 1 256 ? 49.819 6.565 1.662 1.00 37.79 256 ASN A O 1
ATOM 1785 N N . GLU A 1 257 ? 51.823 5.562 1.895 1.00 40.79 257 GLU A N 1
ATOM 1786 C CA . GLU A 1 257 ? 52.594 6.793 1.779 1.00 44.06 257 GLU A CA 1
ATOM 1787 C C . GLU A 1 257 ? 52.257 7.614 0.535 1.00 45.38 257 GLU A C 1
ATOM 1788 O O . GLU A 1 257 ? 52.169 8.840 0.608 1.00 45.09 257 GLU A O 1
ATOM 1794 N N . ARG A 1 258 ? 52.070 6.945 -0.600 1.00 47.72 258 ARG A N 1
ATOM 1795 C CA . ARG A 1 258 ? 51.740 7.641 -1.844 1.00 49.90 258 ARG A CA 1
ATOM 1796 C C . ARG A 1 258 ? 50.485 8.493 -1.699 1.00 49.90 258 ARG A C 1
ATOM 1797 O O . ARG A 1 258 ? 50.487 9.681 -2.013 1.00 48.98 258 ARG A O 1
ATOM 1805 N N . THR A 1 259 ? 49.411 7.870 -1.225 1.00 50.63 259 THR A N 1
ATOM 1806 C CA . THR A 1 259 ? 48.135 8.555 -1.057 1.00 51.41 259 THR A CA 1
ATOM 1807 C C . THR A 1 259 ? 48.211 9.774 -0.139 1.00 52.20 259 THR A C 1
ATOM 1808 O O . THR A 1 259 ? 47.636 10.820 -0.442 1.00 52.38 259 THR A O 1
ATOM 1812 N N . VAL A 1 260 ? 48.920 9.648 0.977 1.00 53.17 260 VAL A N 1
ATOM 1813 C CA . VAL A 1 260 ? 49.039 10.760 1.914 1.00 54.95 260 VAL A CA 1
ATOM 1814 C C . VAL A 1 260 ? 50.028 11.821 1.439 1.00 56.62 260 VAL A C 1
ATOM 1815 O O . VAL A 1 260 ? 49.834 13.013 1.683 1.00 57.10 260 VAL A O 1
ATOM 1819 N N . ALA A 1 261 ? 51.082 11.387 0.755 1.00 58.21 261 ALA A N 1
ATOM 1820 C CA . ALA A 1 261 ? 52.096 12.308 0.254 1.00 60.50 261 ALA A CA 1
ATOM 1821 C C . ALA A 1 261 ? 51.558 13.178 -0.876 1.00 61.72 261 ALA A C 1
ATOM 1822 O O . ALA A 1 261 ? 51.912 14.352 -0.985 1.00 62.59 261 ALA A O 1
ATOM 1824 N N . VAL A 1 262 ? 50.700 12.601 -1.712 1.00 63.34 262 VAL A N 1
ATOM 1825 C CA . VAL A 1 262 ? 50.121 13.328 -2.838 1.00 64.81 262 VAL A CA 1
ATOM 1826 C C . VAL A 1 262 ? 49.050 14.329 -2.413 1.00 65.80 262 VAL A C 1
ATOM 1827 O O . VAL A 1 262 ? 48.294 14.829 -3.246 1.00 66.15 262 VAL A O 1
ATOM 1831 N N . ALA A 1 263 ? 48.991 14.622 -1.117 1.00 66.60 263 ALA A N 1
ATOM 1832 C CA . ALA A 1 263 ? 48.013 15.568 -0.593 1.00 66.69 263 ALA A CA 1
ATOM 1833 C C . ALA A 1 263 ? 48.534 16.997 -0.705 1.00 67.06 263 ALA A C 1
ATOM 1834 O O . ALA A 1 263 ? 49.494 17.375 -0.031 1.00 67.04 263 ALA A O 1
#

B-factor: mean 30.82, std 11.52, range [15.56, 67.06]

Foldseek 3Di:
DDDDDCLQLCLLVVLLVVLVVLLVVLVVLCPPADDALLVVLSVLLSCLSVLVNVLSVCQNVCVQKDWAAADPPAPRHRDTDIDSLSVLVSCLPNVLSLLVSLCLLLVADPVLSVLLSVLSNLLSVLQSVLLRDHPDPVSSVVSLVVSVVSVVSNLVCLVPRSLVSSVVLVNNVLSVVLNVLCVVLVVQVSVLCQCPCSHNNVPDDPSVSSNSVSVSCCRNRSVSSVSSSNVCSVPVVSSNVD

Organism: Halobacterium salinarum (strain ATCC 29341 / DSM 671 / R1) (NCBI:txid478009)